Protein AF-0000000079809194 (afdb_homodimer)

pLDDT: mean 81.27, std 25.05,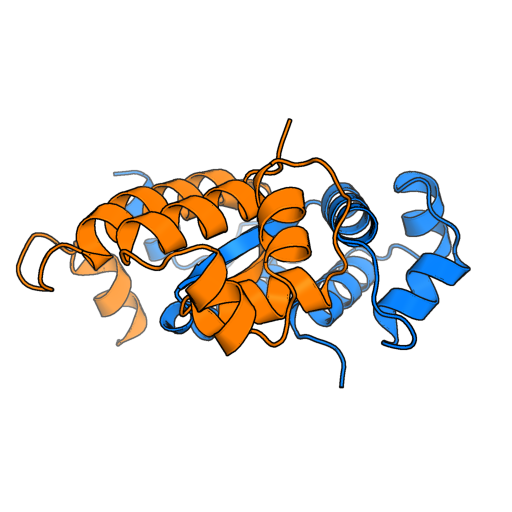 range [26.52, 98.81]

Radius of gyration: 17.49 Å; Cα contacts (8 Å, |Δi|>4): 214; chains: 2; bounding box: 42×41×32 Å

Sequence (200 aa):
MTHSLITTLAEVRKARRITQADLAAQAGLSRMAVQRTETGDVDPRFSTLAEMARVLGMELIAVPAELGPALQAFIQSGGKFLGQPSGADAPPSVVESLGRMTHSLITTLAEVRKARRITQADLAAQAGLSRMAVQRTETGDVDPRFSTLAEMARVLGMELIAVPAELGPALQAFIQSGGKFLGQPSGADAPPSVVESLGR

Solvent-accessible surface area (backbone atoms only — not comparable to full-atom values): 11263 Å² total; per-residue (Å²): 134,66,54,68,42,49,51,49,53,49,50,50,35,54,74,69,69,46,48,59,59,56,50,11,62,74,41,75,47,48,43,63,57,47,52,33,43,63,70,47,75,47,79,45,42,40,63,56,54,50,32,50,28,50,72,68,50,27,31,71,40,67,39,54,40,89,48,43,64,61,54,48,51,49,45,57,58,40,52,58,28,76,72,40,71,88,77,58,88,63,69,61,62,66,58,54,63,66,72,101,134,65,54,68,41,48,50,50,51,48,50,49,35,54,73,69,69,46,49,58,59,56,49,11,63,73,42,75,46,48,44,64,57,46,51,34,44,61,69,46,75,47,78,45,42,42,64,57,54,49,32,50,27,50,73,67,49,27,31,73,40,68,39,55,40,88,48,43,64,61,53,49,50,46,46,56,57,42,53,57,30,75,71,42,71,88,75,58,89,64,71,63,65,68,60,55,63,66,73,104

Organism: NCBI:txid164759

InterPro domains:
  IPR001387 Cro/C1-type, helix-turn-helix domain [PF01381] (9-60)
  IPR001387 Cro/C1-type, helix-turn-helix domain [PS50943] (9-63)
  IPR001387 Cro/C1-type, helix-turn-helix domain [SM00530] (8-63)
  IPR001387 Cro/C1-type, helix-turn-helix domain [cd00093] (9-60)
  IPR010982 Lambda repressor-like, DNA-binding domain superfamily [G3DSA:1.10.260.40] (2-61)
  IPR010982 Lambda repressor-like, DNA-binding domain superfamily [SSF47413] (5-61)

Nearest PDB structures (foldseek):
  8ezt-assembly1_D-2  TM=8.688E-01  e=3.732E-03  Legionella pneumophila
  6jq1-assembly1_A  TM=9.025E-01  e=7.564E-03  Deinococcus geothermalis DSM 11300
  4ia8-assembly1_B  TM=7.536E-01  e=1.375E-02  Enterobacter sp. RFL1396
  3f51-assembly1_A  TM=6.491E-01  e=8.903E-03  Corynebacterium glutamicum
  3g5g-assembly1_A  TM=7.840E-01  e=3.860E-02  Enterobacter sp. RFL1396

Foldseek 3Di:
DADPLLLLLVVLCVLVVHDLCRLQVQLVHDSVLNVCSSVVVDDDDPSSSQSSQVVSVHHDDDDPPVCVVVVSVLCVVCSVCVVVPPPDCPPCVVVVVVVD/DADPLLLLLVVLCVLVVHDLCRLQVQLVHDSVLNVCSSVVVDDDDPSSSQSSQVVSVHHDDDDPPVCVVVVSVCCVVCSVVVVVPPPDCPPCPVVVVVPD

Structure (mmCIF, N/CA/C/O backbone):
data_AF-0000000079809194-model_v1
#
loop_
_entity.id
_entity.type
_entity.pdbx_description
1 polymer 'Helix-turn-helix protein'
#
loop_
_atom_site.group_PDB
_atom_site.id
_atom_site.type_symbol
_atom_site.label_atom_id
_atom_site.label_alt_id
_atom_site.label_comp_id
_atom_site.label_asym_id
_atom_site.label_entity_id
_atom_site.label_seq_id
_atom_site.pdbx_PDB_ins_code
_atom_site.Cartn_x
_atom_site.Cartn_y
_atom_site.Cartn_z
_atom_site.occupancy
_atom_site.B_iso_or_equiv
_atom_site.auth_seq_id
_atom_site.auth_comp_id
_atom_site.auth_asym_id
_atom_site.auth_atom_id
_atom_site.pdbx_PDB_model_num
ATOM 1 N N . MET A 1 1 ? 10.148 -10.078 9.828 1 68.75 1 MET A N 1
ATOM 2 C CA . MET A 1 1 ? 8.711 -10.297 9.648 1 68.75 1 MET A CA 1
ATOM 3 C C . MET A 1 1 ? 8.164 -9.438 8.516 1 68.75 1 MET A C 1
ATOM 5 O O . MET A 1 1 ? 8.539 -8.266 8.383 1 68.75 1 MET A O 1
ATOM 9 N N . THR A 1 2 ? 7.5 -10.156 7.52 1 82.44 2 THR A N 1
ATOM 10 C CA . THR A 1 2 ? 6.992 -9.516 6.312 1 82.44 2 THR A CA 1
ATOM 11 C C . THR A 1 2 ? 5.734 -8.703 6.621 1 82.44 2 THR A C 1
ATOM 13 O O . THR A 1 2 ? 4.91 -9.117 7.438 1 82.44 2 THR A O 1
ATOM 16 N N . HIS A 1 3 ? 5.75 -7.602 6.129 1 91.19 3 HIS A N 1
ATOM 17 C CA . HIS A 1 3 ? 4.562 -6.77 6.277 1 91.19 3 HIS A CA 1
ATOM 18 C C . HIS A 1 3 ? 3.32 -7.48 5.746 1 91.19 3 HIS A C 1
ATOM 20 O O . HIS A 1 3 ? 3.391 -8.188 4.738 1 91.19 3 HIS A O 1
ATOM 26 N N . SER A 1 4 ? 2.229 -7.207 6.387 1 91.88 4 SER A N 1
ATOM 27 C CA . SER A 1 4 ? 0.979 -7.895 6.074 1 91.88 4 SER A CA 1
ATOM 28 C C . SER A 1 4 ? 0.569 -7.668 4.625 1 91.88 4 SER A C 1
ATOM 30 O O . SER A 1 4 ? -0.006 -8.555 3.99 1 91.88 4 SER A O 1
ATOM 32 N N . LEU A 1 5 ? 0.871 -6.543 4.094 1 95.75 5 LEU A N 1
ATOM 33 C CA . LEU A 1 5 ? 0.525 -6.23 2.709 1 95.75 5 LEU A CA 1
ATOM 34 C C . LEU A 1 5 ? 1.238 -7.176 1.746 1 95.75 5 LEU A C 1
ATOM 36 O O . LEU A 1 5 ? 0.627 -7.684 0.804 1 95.75 5 LEU A O 1
ATOM 40 N N . ILE A 1 6 ? 2.441 -7.395 1.978 1 97.12 6 ILE A N 1
ATOM 41 C CA . ILE A 1 6 ? 3.238 -8.258 1.112 1 97.12 6 ILE A CA 1
ATOM 42 C C . ILE A 1 6 ? 2.758 -9.695 1.237 1 97.12 6 ILE A C 1
ATOM 44 O O . ILE A 1 6 ? 2.648 -10.414 0.237 1 97.12 6 ILE A O 1
ATOM 48 N N . THR A 1 7 ? 2.463 -10.086 2.428 1 94.44 7 THR A N 1
ATOM 49 C CA . THR A 1 7 ? 1.928 -11.422 2.658 1 94.44 7 THR A CA 1
ATOM 50 C C . THR A 1 7 ? 0.607 -11.609 1.916 1 94.44 7 THR A C 1
ATOM 52 O O . THR A 1 7 ? 0.349 -12.68 1.359 1 94.44 7 THR A O 1
ATOM 55 N N . THR A 1 8 ? -0.196 -10.609 1.904 1 94.62 8 THR A N 1
ATOM 56 C CA . THR A 1 8 ? -1.47 -10.656 1.195 1 94.62 8 THR A CA 1
ATOM 57 C C . THR A 1 8 ? -1.249 -10.883 -0.298 1 94.62 8 THR A C 1
ATOM 59 O O . THR A 1 8 ? -1.936 -11.695 -0.918 1 94.62 8 THR A O 1
ATOM 62 N N . LEU A 1 9 ? -0.295 -10.188 -0.885 1 96.69 9 LEU A N 1
ATOM 63 C CA . LEU A 1 9 ? -0.024 -10.352 -2.309 1 96.69 9 LEU A CA 1
ATOM 64 C C . LEU A 1 9 ? 0.434 -11.766 -2.621 1 96.69 9 LEU A C 1
ATOM 66 O O . LEU A 1 9 ? -0.004 -12.367 -3.607 1 96.69 9 LEU A O 1
ATOM 70 N N . ALA A 1 10 ? 1.273 -12.266 -1.735 1 96.56 10 ALA A N 1
ATOM 71 C CA . ALA A 1 10 ? 1.746 -13.633 -1.923 1 96.56 10 ALA A CA 1
ATOM 72 C C . ALA A 1 10 ? 0.593 -14.633 -1.829 1 96.56 10 ALA A C 1
ATOM 74 O O . ALA A 1 10 ? 0.517 -15.578 -2.615 1 96.56 10 ALA A O 1
ATOM 75 N N . GLU A 1 11 ? -0.263 -14.43 -0.921 1 94.5 11 GLU A N 1
ATOM 76 C CA . GLU A 1 11 ? -1.406 -15.312 -0.73 1 94.5 11 GLU A CA 1
ATOM 77 C C . GLU A 1 11 ? -2.354 -15.258 -1.926 1 94.5 11 GLU A C 1
ATOM 79 O O . GLU A 1 11 ? -2.889 -16.281 -2.346 1 94.5 11 GLU A O 1
ATOM 84 N N . VAL A 1 12 ? -2.561 -14.133 -2.434 1 94.69 12 VAL A N 1
ATOM 85 C CA . VAL A 1 12 ? -3.426 -13.977 -3.6 1 94.69 12 VAL A CA 1
ATOM 86 C C . VAL A 1 12 ? -2.795 -14.672 -4.805 1 94.69 12 VAL A C 1
ATOM 88 O O . VAL A 1 12 ? -3.484 -15.344 -5.574 1 94.69 12 VAL A O 1
ATOM 91 N N . ARG A 1 13 ? -1.529 -14.445 -4.961 1 96.94 13 ARG A N 1
ATOM 92 C CA . ARG A 1 13 ? -0.849 -15.133 -6.055 1 96.94 13 ARG A CA 1
ATOM 93 C C . ARG A 1 13 ? -1.088 -16.641 -5.992 1 96.94 13 ARG A C 1
ATOM 95 O O . ARG A 1 13 ? -1.444 -17.25 -6.996 1 96.94 13 ARG A O 1
ATOM 102 N N . LYS A 1 14 ? -0.846 -17.188 -4.82 1 96.19 14 LYS A N 1
ATOM 103 C CA . LYS A 1 14 ? -1.012 -18.625 -4.617 1 96.19 14 LYS A CA 1
ATOM 104 C C . LYS A 1 14 ? -2.459 -19.047 -4.852 1 96.19 14 LYS A C 1
ATOM 106 O O . LYS A 1 14 ? -2.715 -20.078 -5.484 1 96.19 14 LYS A O 1
ATOM 111 N N . ALA A 1 15 ? -3.334 -18.266 -4.387 1 93.31 15 ALA A N 1
ATOM 112 C CA . ALA A 1 15 ? -4.758 -18.578 -4.531 1 93.31 15 ALA A CA 1
ATOM 113 C C . ALA A 1 15 ? -5.164 -18.594 -6 1 93.31 15 ALA A C 1
ATOM 115 O O . ALA A 1 15 ? -6.039 -19.375 -6.395 1 93.31 15 ALA A O 1
ATOM 116 N N . ARG A 1 16 ? -4.535 -17.812 -6.797 1 93.81 16 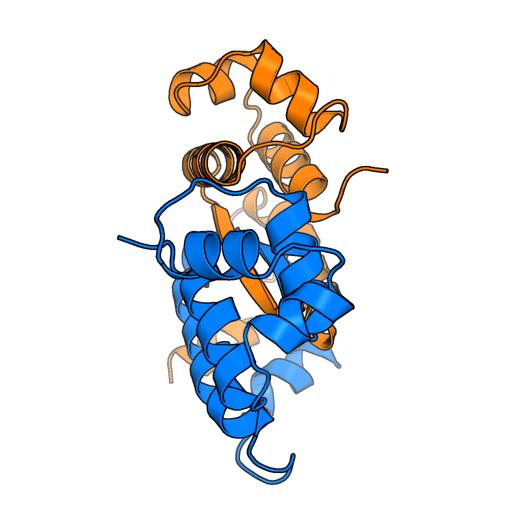ARG A N 1
ATOM 117 C CA . ARG A 1 16 ? -4.836 -17.719 -8.219 1 93.81 16 ARG A CA 1
ATOM 118 C C . ARG A 1 16 ? -4.035 -18.75 -9.016 1 93.81 16 ARG A C 1
ATOM 120 O O . ARG A 1 16 ? -4.102 -18.781 -10.242 1 93.81 16 ARG A O 1
ATOM 127 N N . ARG A 1 17 ? -3.178 -19.438 -8.328 1 96.19 17 ARG A N 1
ATOM 128 C CA . ARG A 1 17 ? -2.352 -20.484 -8.922 1 96.19 17 ARG A CA 1
ATOM 129 C C . ARG A 1 17 ? -1.362 -19.906 -9.922 1 96.19 17 ARG A C 1
ATOM 131 O O . ARG A 1 17 ? -1.113 -20.5 -10.977 1 96.19 17 ARG A O 1
ATOM 138 N N . ILE A 1 18 ? -0.934 -18.797 -9.648 1 96.31 18 ILE A N 1
ATOM 139 C CA . ILE A 1 18 ? 0.118 -18.125 -10.398 1 96.31 18 ILE A CA 1
ATOM 140 C C . ILE A 1 18 ? 1.475 -18.406 -9.758 1 96.31 18 ILE A C 1
ATOM 142 O O . ILE A 1 18 ? 1.623 -18.297 -8.539 1 96.31 18 ILE A O 1
ATOM 146 N N . THR A 1 19 ? 2.406 -18.828 -10.602 1 98.38 19 THR A N 1
ATOM 147 C CA . THR A 1 19 ? 3.748 -19.031 -10.062 1 98.38 19 THR A CA 1
ATOM 148 C C . THR A 1 19 ? 4.477 -17.703 -9.898 1 98.38 19 THR A C 1
ATOM 150 O O . THR A 1 19 ? 4.039 -16.688 -10.422 1 98.38 19 THR A O 1
ATOM 153 N N . GLN A 1 20 ? 5.523 -17.75 -9.164 1 98.62 20 GLN A N 1
ATOM 154 C CA . GLN A 1 20 ? 6.359 -16.562 -9.039 1 98.62 20 GLN A CA 1
ATOM 155 C C . GLN A 1 20 ? 6.914 -16.141 -10.391 1 98.62 20 GLN A C 1
ATOM 157 O O . GLN A 1 20 ? 7.031 -14.953 -10.68 1 98.62 20 GLN A O 1
ATOM 162 N N . ALA A 1 21 ? 7.285 -17.141 -11.227 1 98.69 21 ALA A N 1
ATOM 163 C CA . ALA A 1 21 ? 7.801 -16.875 -12.57 1 98.69 21 ALA A CA 1
ATOM 164 C C . ALA A 1 21 ? 6.742 -16.219 -13.445 1 98.69 21 ALA A C 1
ATOM 166 O O . ALA A 1 21 ? 7.043 -15.266 -14.18 1 98.69 21 ALA A O 1
ATOM 167 N N . ASP A 1 22 ? 5.566 -16.703 -13.344 1 98.56 22 ASP A N 1
ATOM 168 C CA . ASP A 1 22 ? 4.465 -16.125 -14.102 1 98.56 22 ASP A CA 1
ATOM 169 C C . ASP A 1 22 ? 4.195 -14.68 -13.664 1 98.56 22 ASP A C 1
ATOM 171 O O . ASP A 1 22 ? 4.016 -13.797 -14.5 1 98.56 22 ASP A O 1
ATOM 175 N N . LEU A 1 23 ? 4.113 -14.477 -12.422 1 98.75 23 LEU A N 1
ATOM 176 C CA . LEU A 1 23 ? 3.906 -13.133 -11.891 1 98.75 23 LEU A CA 1
ATOM 177 C C . LEU A 1 23 ? 5.012 -12.188 -12.344 1 98.75 23 LEU A C 1
ATOM 179 O O . LEU A 1 23 ? 4.738 -11.062 -12.758 1 98.75 23 LEU A O 1
ATOM 183 N N . ALA A 1 24 ? 6.211 -12.633 -12.234 1 98.81 24 ALA A N 1
ATOM 184 C CA . ALA A 1 24 ? 7.371 -11.836 -12.625 1 98.81 24 ALA A CA 1
ATOM 185 C C . ALA A 1 24 ? 7.285 -11.414 -14.086 1 98.81 24 ALA A C 1
ATOM 187 O O . ALA A 1 24 ? 7.473 -10.242 -14.414 1 98.81 24 ALA A O 1
ATOM 188 N N . ALA A 1 25 ? 6.973 -12.312 -14.93 1 98.75 25 ALA A N 1
ATOM 189 C CA . ALA A 1 25 ? 6.883 -12.055 -16.359 1 98.75 25 ALA A CA 1
ATOM 190 C C . ALA A 1 25 ? 5.801 -11.023 -16.672 1 98.75 25 ALA A C 1
ATOM 192 O O . ALA A 1 25 ? 6.031 -10.078 -17.422 1 98.75 25 ALA A O 1
ATOM 193 N N . GLN A 1 26 ? 4.652 -11.148 -16.047 1 98.62 26 GLN A N 1
ATOM 194 C CA . GLN A 1 26 ? 3.518 -10.266 -16.297 1 98.62 26 GLN A CA 1
ATOM 195 C C . GLN A 1 26 ? 3.748 -8.883 -15.688 1 98.62 26 GLN A C 1
ATOM 197 O O . GLN A 1 26 ? 3.207 -7.891 -16.172 1 98.62 26 GLN A O 1
ATOM 202 N N . ALA A 1 27 ? 4.562 -8.852 -14.656 1 98.56 27 ALA A N 1
ATOM 203 C CA . ALA A 1 27 ? 4.789 -7.609 -13.922 1 98.56 27 ALA A CA 1
ATOM 204 C C . ALA A 1 27 ? 6.027 -6.883 -14.445 1 98.56 27 ALA A C 1
ATOM 206 O O . ALA A 1 27 ? 6.336 -5.773 -14.008 1 98.56 27 ALA A O 1
ATOM 207 N N . GLY A 1 28 ? 6.762 -7.488 -15.305 1 98.62 28 GLY A N 1
ATOM 208 C CA . GLY A 1 28 ? 8.008 -6.902 -15.773 1 98.62 28 GLY A CA 1
ATOM 209 C C . GLY A 1 28 ? 9.109 -6.926 -14.727 1 98.62 28 GLY A C 1
ATOM 210 O O . GLY A 1 28 ? 9.891 -5.98 -14.625 1 98.62 28 GLY A O 1
ATOM 211 N N . LEU A 1 29 ? 9.109 -7.914 -13.953 1 98.62 29 LEU A N 1
ATOM 212 C CA . LEU A 1 29 ? 10.086 -8.102 -12.891 1 98.62 29 LEU A CA 1
ATOM 213 C C . LEU A 1 29 ? 10.875 -9.391 -13.102 1 98.62 29 LEU A C 1
ATOM 215 O O . LEU A 1 29 ? 10.492 -10.234 -13.922 1 98.62 29 LEU A O 1
ATOM 219 N N . SER A 1 30 ? 11.922 -9.492 -12.344 1 98.62 30 SER A N 1
ATOM 220 C CA . SER A 1 30 ? 12.609 -10.773 -12.297 1 98.62 30 SER A CA 1
ATOM 221 C C . SER A 1 30 ? 11.969 -11.711 -11.273 1 98.62 30 SER A C 1
ATOM 223 O O . SER A 1 30 ? 11.422 -11.25 -10.266 1 98.62 30 SER A O 1
ATOM 225 N N . ARG A 1 31 ? 12.078 -12.992 -11.578 1 98.44 31 ARG A N 1
ATOM 226 C CA . ARG A 1 31 ? 11.602 -13.969 -10.609 1 98.44 31 ARG A CA 1
ATOM 227 C C . ARG A 1 31 ? 12.281 -13.781 -9.258 1 98.44 31 ARG A C 1
ATOM 229 O O . ARG A 1 31 ? 11.648 -13.922 -8.219 1 98.44 31 ARG A O 1
ATOM 236 N N . MET A 1 32 ? 13.523 -13.469 -9.297 1 98.5 32 MET A N 1
ATOM 237 C CA . MET A 1 32 ? 14.266 -13.234 -8.062 1 98.5 32 MET A CA 1
ATOM 238 C C . MET A 1 32 ? 13.68 -12.055 -7.293 1 98.5 32 MET A C 1
ATOM 240 O O . MET A 1 32 ? 13.578 -12.094 -6.066 1 98.5 32 MET A O 1
ATOM 244 N N . ALA A 1 33 ? 13.352 -11.008 -7.957 1 98.31 33 ALA A N 1
ATOM 245 C CA . ALA A 1 33 ? 12.75 -9.836 -7.32 1 98.31 33 ALA A CA 1
ATOM 246 C C . ALA A 1 33 ? 11.438 -10.211 -6.621 1 98.31 33 ALA A C 1
ATOM 248 O O . ALA A 1 33 ? 11.195 -9.789 -5.488 1 98.31 33 ALA A O 1
ATOM 249 N N . VAL A 1 34 ? 10.633 -10.977 -7.293 1 98.62 34 VAL A N 1
ATOM 250 C CA . VAL A 1 34 ? 9.367 -11.414 -6.723 1 98.62 34 VAL A CA 1
ATOM 251 C C . VAL A 1 34 ? 9.625 -12.289 -5.496 1 98.62 34 VAL A C 1
ATOM 253 O O . VAL A 1 34 ? 9.039 -12.07 -4.438 1 98.62 34 VAL A O 1
ATOM 256 N N . GLN A 1 35 ? 10.5 -13.219 -5.629 1 98.25 35 GLN A N 1
ATOM 257 C CA . GLN A 1 35 ? 10.812 -14.141 -4.547 1 98.25 35 GLN A CA 1
ATOM 258 C C . GLN A 1 35 ? 11.336 -13.398 -3.322 1 98.25 35 GLN A C 1
ATOM 260 O O . GLN A 1 35 ? 10.852 -13.609 -2.207 1 98.25 35 GLN A O 1
ATOM 265 N N . ARG A 1 36 ? 12.281 -12.547 -3.57 1 97.88 36 ARG A N 1
ATOM 266 C CA . ARG A 1 36 ? 12.898 -11.82 -2.461 1 97.88 36 ARG A CA 1
ATOM 267 C C . ARG A 1 36 ? 11.898 -10.875 -1.803 1 97.88 36 ARG A C 1
ATOM 269 O O . ARG A 1 36 ? 11.961 -10.648 -0.593 1 97.88 36 ARG A O 1
ATOM 276 N N . THR A 1 37 ? 11 -10.359 -2.592 1 98.25 37 THR A N 1
ATOM 277 C CA . THR A 1 37 ? 9.938 -9.516 -2.062 1 98.25 37 THR A CA 1
ATOM 278 C C . THR A 1 37 ? 9.008 -10.312 -1.16 1 98.25 37 THR A C 1
ATOM 280 O O . THR A 1 37 ? 8.75 -9.93 -0.018 1 98.25 37 THR A O 1
ATOM 283 N N . GLU A 1 38 ? 8.586 -11.438 -1.633 1 97.56 38 GLU A N 1
ATOM 284 C CA . GLU A 1 38 ? 7.594 -12.234 -0.923 1 97.56 38 GLU A CA 1
ATOM 285 C C . GLU A 1 38 ? 8.18 -12.844 0.348 1 97.56 38 GLU A C 1
ATOM 287 O O . GLU A 1 38 ? 7.449 -13.117 1.307 1 97.56 38 GLU A O 1
ATOM 292 N N . THR A 1 39 ? 9.5 -13.016 0.374 1 95.81 39 THR A N 1
ATOM 293 C CA . THR A 1 39 ? 10.133 -13.648 1.53 1 95.81 39 THR A CA 1
ATOM 294 C C . THR A 1 39 ? 10.594 -12.594 2.533 1 95.81 39 THR A C 1
ATOM 296 O O . THR A 1 39 ? 11.008 -12.93 3.646 1 95.81 39 THR A O 1
ATOM 299 N N . GLY A 1 40 ? 10.578 -11.43 2.17 1 95.69 40 GLY A N 1
ATOM 300 C CA . GLY A 1 40 ? 11 -10.367 3.072 1 95.69 40 GLY A CA 1
ATOM 301 C C . GLY A 1 40 ? 12.5 -10.148 3.076 1 95.69 40 GLY A C 1
ATOM 302 O O . GLY A 1 40 ? 13.031 -9.477 3.963 1 95.69 40 GLY A O 1
ATOM 303 N N . ASP A 1 41 ? 13.164 -10.586 2.086 1 94.88 41 ASP A N 1
ATOM 304 C CA . ASP A 1 41 ? 14.617 -10.477 2.01 1 94.88 41 ASP A CA 1
ATOM 305 C C . ASP A 1 41 ? 15.039 -9.094 1.528 1 94.88 41 ASP A C 1
ATOM 307 O O . ASP A 1 41 ? 16.203 -8.711 1.675 1 94.88 41 ASP A O 1
ATOM 311 N N . VAL A 1 42 ? 14.141 -8.398 0.958 1 96.44 42 VAL A N 1
ATOM 312 C CA . VAL A 1 42 ? 14.453 -7.059 0.462 1 96.44 42 VAL A CA 1
ATOM 313 C C . VAL A 1 42 ? 13.336 -6.09 0.848 1 96.44 42 VAL A C 1
ATOM 315 O O . VAL A 1 42 ? 12.211 -6.508 1.121 1 96.44 42 VAL A O 1
ATOM 318 N N . ASP A 1 43 ? 13.75 -4.832 0.948 1 97.62 43 ASP A N 1
ATOM 319 C CA . ASP A 1 43 ? 12.789 -3.734 0.976 1 97.62 43 ASP A CA 1
ATOM 320 C C . ASP A 1 43 ? 12.453 -3.264 -0.437 1 97.62 43 ASP A C 1
ATOM 322 O O . ASP A 1 43 ? 13.195 -2.477 -1.029 1 97.62 43 ASP A O 1
ATOM 326 N N . PRO A 1 44 ? 11.344 -3.715 -0.914 1 98.06 44 PRO A N 1
ATOM 327 C CA . PRO A 1 44 ? 11.055 -3.434 -2.322 1 98.06 44 PRO A CA 1
ATOM 328 C C . PRO A 1 44 ? 10.711 -1.969 -2.572 1 98.06 44 PRO A C 1
ATOM 330 O O . PRO A 1 44 ? 10.352 -1.247 -1.639 1 98.06 44 PRO A O 1
ATOM 333 N N . ARG A 1 45 ? 10.875 -1.603 -3.852 1 98.06 45 ARG A N 1
ATOM 334 C CA . ARG A 1 45 ? 10.336 -0.327 -4.305 1 98.06 45 ARG A CA 1
ATOM 335 C C . ARG A 1 45 ? 8.812 -0.365 -4.352 1 98.06 45 ARG A C 1
ATOM 337 O O . ARG A 1 45 ? 8.219 -1.433 -4.52 1 98.06 45 ARG A O 1
ATOM 344 N N . PHE A 1 46 ? 8.305 0.781 -4.195 1 98.19 46 PHE A N 1
ATOM 345 C CA . PHE A 1 46 ? 6.859 0.896 -4.293 1 98.19 46 PHE A CA 1
ATOM 346 C C . PHE A 1 46 ? 6.363 0.399 -5.648 1 98.19 46 PHE A C 1
ATOM 348 O O . PHE A 1 46 ? 5.359 -0.312 -5.727 1 98.19 46 PHE A O 1
ATOM 355 N N . SER A 1 47 ? 7.051 0.724 -6.719 1 97.94 47 SER A N 1
ATOM 356 C CA . SER A 1 47 ? 6.637 0.34 -8.062 1 97.94 47 SER A CA 1
ATOM 357 C C . SER A 1 47 ? 6.594 -1.177 -8.219 1 97.94 47 SER A C 1
ATOM 359 O O . SER A 1 47 ? 5.75 -1.71 -8.938 1 97.94 47 SER A O 1
ATOM 361 N N . THR A 1 48 ? 7.5 -1.839 -7.539 1 98.44 48 THR A N 1
ATOM 362 C CA . THR A 1 48 ? 7.523 -3.297 -7.578 1 98.44 48 THR A CA 1
ATOM 363 C C . THR A 1 48 ? 6.234 -3.875 -7.004 1 98.44 48 THR A C 1
ATOM 365 O O . THR A 1 48 ? 5.578 -4.695 -7.645 1 98.44 48 THR A O 1
ATOM 368 N N . LEU A 1 49 ? 5.887 -3.355 -5.875 1 98.5 49 LEU A N 1
ATOM 369 C CA . LEU A 1 49 ? 4.676 -3.842 -5.219 1 98.5 49 LEU A CA 1
ATOM 370 C C . LEU A 1 49 ? 3.434 -3.453 -6.016 1 98.5 49 LEU A C 1
ATOM 372 O O . LEU A 1 49 ? 2.484 -4.23 -6.109 1 98.5 49 LEU A O 1
ATOM 376 N N . ALA A 1 50 ? 3.486 -2.297 -6.566 1 98.44 50 ALA A N 1
ATOM 377 C CA . ALA A 1 50 ? 2.352 -1.823 -7.355 1 98.44 50 ALA A CA 1
ATOM 378 C C . ALA A 1 50 ? 2.15 -2.686 -8.602 1 98.44 50 ALA A C 1
ATOM 380 O O . ALA A 1 50 ? 1.017 -3.01 -8.961 1 98.44 50 ALA A O 1
ATOM 381 N N . GLU A 1 51 ? 3.203 -3.043 -9.219 1 98.5 51 GLU A N 1
ATOM 382 C CA . GLU A 1 51 ? 3.107 -3.883 -10.406 1 98.5 51 GLU A CA 1
ATOM 383 C C . GLU A 1 51 ? 2.645 -5.293 -10.055 1 98.5 51 GLU A C 1
ATOM 385 O O . GLU A 1 51 ? 1.843 -5.891 -10.773 1 98.5 51 GLU A O 1
ATOM 390 N N . MET A 1 52 ? 3.188 -5.824 -8.945 1 98.69 52 MET A N 1
ATOM 391 C CA . MET A 1 52 ? 2.705 -7.121 -8.477 1 98.69 52 MET A CA 1
ATOM 392 C C . MET A 1 52 ? 1.207 -7.078 -8.203 1 98.69 52 MET A C 1
ATOM 394 O O . MET A 1 52 ? 0.466 -7.965 -8.625 1 98.69 52 MET A O 1
ATOM 398 N N . ALA A 1 53 ? 0.787 -6.059 -7.527 1 98.31 53 ALA A N 1
ATOM 399 C CA . ALA A 1 53 ? -0.627 -5.902 -7.199 1 98.31 53 ALA A CA 1
ATOM 400 C C . ALA A 1 53 ? -1.479 -5.812 -8.461 1 98.31 53 ALA A C 1
ATOM 402 O O . ALA A 1 53 ? -2.535 -6.441 -8.555 1 98.31 53 ALA A O 1
ATOM 403 N N . ARG A 1 54 ? -0.993 -5.07 -9.398 1 98.12 54 ARG A N 1
ATOM 404 C CA . ARG A 1 54 ? -1.72 -4.902 -10.656 1 98.12 54 ARG A CA 1
ATOM 405 C C . ARG A 1 54 ? -1.969 -6.246 -11.328 1 98.12 54 ARG A C 1
ATOM 407 O O . ARG A 1 54 ? -3.1 -6.555 -11.711 1 98.12 54 ARG A O 1
ATOM 414 N N . VAL A 1 55 ? -0.954 -7.051 -11.469 1 98.44 55 VAL A N 1
ATOM 415 C CA . VAL A 1 55 ? -1.056 -8.344 -12.133 1 98.44 55 VAL A CA 1
ATOM 416 C C . VAL A 1 55 ? -2.016 -9.25 -11.367 1 98.44 55 VAL A C 1
ATOM 418 O O . VAL A 1 55 ? -2.748 -10.039 -11.969 1 98.44 55 VAL A O 1
ATOM 421 N N . LEU A 1 56 ? -2.115 -9.062 -10.062 1 97.75 56 LEU A N 1
ATOM 422 C CA . LEU A 1 56 ? -2.914 -9.922 -9.195 1 97.75 56 LEU A CA 1
ATOM 423 C C . LEU A 1 56 ? -4.328 -9.367 -9.031 1 97.75 56 LEU A C 1
ATOM 425 O O . LEU A 1 56 ? -5.109 -9.875 -8.227 1 97.75 56 LEU A O 1
ATOM 429 N N . GLY A 1 57 ? -4.645 -8.305 -9.711 1 97 57 GLY A N 1
ATOM 430 C CA . GLY A 1 57 ? -5.977 -7.727 -9.609 1 97 57 GLY A CA 1
ATOM 431 C C . GLY A 1 57 ? -6.219 -7 -8.305 1 97 57 GLY A C 1
ATOM 432 O O . GLY A 1 57 ? -7.352 -6.938 -7.82 1 97 57 GLY A O 1
ATOM 433 N N . MET A 1 58 ? -5.168 -6.52 -7.77 1 97.06 58 MET A N 1
ATOM 434 C CA . MET A 1 58 ? -5.234 -5.797 -6.5 1 97.06 58 MET A CA 1
ATOM 435 C C . MET A 1 58 ? -4.82 -4.34 -6.684 1 97.06 58 MET A C 1
ATOM 437 O O . MET A 1 58 ? -4.258 -3.977 -7.719 1 97.06 58 MET A O 1
ATOM 441 N N . GLU A 1 59 ? -5.137 -3.566 -5.637 1 96.94 59 GLU A N 1
ATOM 442 C CA . GLU A 1 59 ? -4.727 -2.168 -5.566 1 96.94 59 GLU A CA 1
ATOM 443 C C . GLU A 1 59 ? -4.184 -1.82 -4.184 1 96.94 59 GLU A C 1
ATOM 445 O O . GLU A 1 59 ? -4.738 -2.246 -3.168 1 96.94 59 GLU A O 1
ATOM 450 N N . LEU A 1 60 ? -3.062 -1.107 -4.211 1 97.38 60 LEU A N 1
ATOM 451 C CA . LEU A 1 60 ? -2.488 -0.639 -2.953 1 97.38 60 LEU A CA 1
ATOM 452 C C . LEU A 1 60 ? -3.152 0.659 -2.504 1 97.38 60 LEU A C 1
ATOM 454 O O . LEU A 1 60 ? -3.256 1.61 -3.281 1 97.38 60 LEU A O 1
ATOM 458 N N . ILE A 1 61 ? -3.576 0.722 -1.238 1 96.25 61 ILE A N 1
ATOM 459 C CA . ILE A 1 61 ? -4.215 1.925 -0.715 1 96.25 61 ILE A CA 1
ATOM 460 C C . ILE A 1 61 ? -3.768 2.158 0.727 1 96.25 61 ILE A C 1
ATOM 462 O O . ILE A 1 61 ? -3.219 1.259 1.367 1 96.25 61 ILE A O 1
ATOM 466 N N . ALA A 1 62 ? -3.906 3.354 1.139 1 96.31 62 ALA A N 1
ATOM 467 C CA . ALA A 1 62 ? -3.707 3.719 2.539 1 96.31 62 ALA A CA 1
ATOM 468 C C . ALA A 1 62 ? -5.039 3.965 3.236 1 96.31 62 ALA A C 1
ATOM 470 O O . ALA A 1 62 ? -5.879 4.715 2.736 1 96.31 62 ALA A O 1
ATOM 471 N N . VAL A 1 63 ? -5.207 3.289 4.395 1 93.69 63 VAL A N 1
ATOM 472 C CA . VAL A 1 63 ? -6.449 3.432 5.145 1 93.69 63 VAL A CA 1
ATOM 473 C C . VAL A 1 63 ? -6.141 3.824 6.586 1 93.69 63 VAL A C 1
ATOM 475 O O . VAL A 1 63 ? -5.031 3.596 7.074 1 93.69 63 VAL A O 1
ATOM 478 N N . PRO A 1 64 ? -7.148 4.5 7.203 1 93.56 64 PRO A N 1
ATOM 479 C CA . PRO A 1 64 ? -6.918 4.688 8.641 1 93.56 64 PRO A CA 1
ATOM 480 C C . PRO A 1 64 ? -6.555 3.387 9.352 1 93.56 64 PRO A C 1
ATOM 482 O O . PRO A 1 64 ? -7.18 2.35 9.109 1 93.56 64 PRO A O 1
ATOM 485 N N . ALA A 1 65 ? -5.59 3.523 10.219 1 95.81 65 ALA A N 1
ATOM 486 C CA . ALA A 1 65 ? -5.023 2.326 10.828 1 95.81 65 ALA A CA 1
ATOM 487 C C . ALA A 1 65 ? -6.094 1.528 11.57 1 95.81 65 ALA A C 1
ATOM 489 O O . ALA A 1 65 ? -6.043 0.297 11.609 1 95.81 65 ALA A O 1
ATOM 490 N N . GLU A 1 66 ? -7.023 2.197 12.078 1 92 66 GLU A N 1
ATOM 491 C CA . GLU A 1 66 ? -8.07 1.558 12.867 1 92 66 GLU A CA 1
ATOM 492 C C . GLU A 1 66 ? -8.938 0.646 12 1 92 66 GLU A C 1
ATOM 494 O O . GLU A 1 66 ? -9.547 -0.298 12.508 1 92 66 GLU 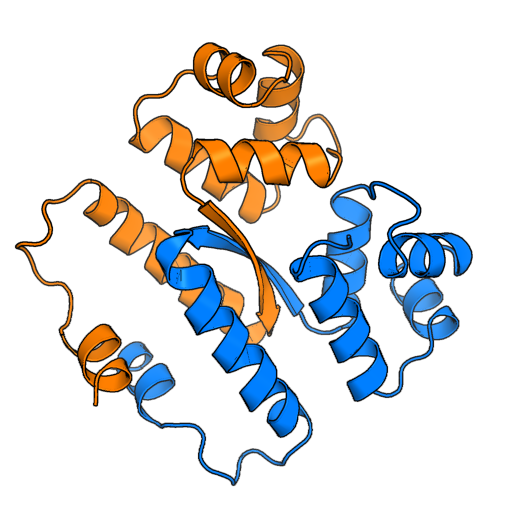A O 1
ATOM 499 N N . LEU A 1 67 ? -8.906 0.849 10.75 1 88.56 67 LEU A N 1
ATOM 500 C CA . LEU A 1 67 ? -9.727 0.064 9.836 1 88.56 67 LEU A CA 1
ATOM 501 C C . LEU A 1 67 ? -8.93 -1.1 9.25 1 88.56 67 LEU A C 1
ATOM 503 O O . LEU A 1 67 ? -9.508 -2.004 8.641 1 88.56 67 LEU A O 1
ATOM 507 N N . GLY A 1 68 ? -7.664 -1.076 9.43 1 90.06 68 GLY A N 1
ATOM 508 C CA . GLY A 1 68 ? -6.766 -2.047 8.828 1 90.06 68 GLY A CA 1
ATOM 509 C C . GLY A 1 68 ? -7.172 -3.484 9.102 1 90.06 68 GLY A C 1
ATOM 510 O O . GLY A 1 68 ? -7.402 -4.254 8.164 1 90.06 68 GLY A O 1
ATOM 511 N N . PRO A 1 69 ? -7.352 -3.756 10.312 1 88.38 69 PRO A N 1
ATOM 512 C CA . PRO A 1 69 ? -7.66 -5.148 10.648 1 88.38 69 PRO A CA 1
ATOM 513 C C . PRO A 1 69 ? -8.992 -5.617 10.07 1 88.38 69 PRO A C 1
ATOM 515 O O . PRO A 1 69 ? -9.086 -6.742 9.57 1 88.38 69 PRO A O 1
ATOM 518 N N . ALA A 1 70 ? -9.945 -4.828 10.055 1 83.31 70 ALA A N 1
ATOM 519 C CA . ALA A 1 70 ? -11.25 -5.203 9.523 1 83.31 70 ALA A CA 1
ATOM 520 C C . ALA A 1 70 ? -11.195 -5.41 8.008 1 83.31 70 ALA A C 1
ATOM 522 O O . ALA A 1 70 ? -11.797 -6.348 7.48 1 83.31 70 ALA A O 1
ATOM 523 N N . LEU A 1 71 ? -10.516 -4.551 7.375 1 86.75 71 LEU A N 1
ATOM 524 C CA . LEU A 1 71 ? -10.398 -4.66 5.926 1 86.75 71 LEU A CA 1
ATOM 525 C C . LEU A 1 71 ? -9.578 -5.891 5.539 1 86.75 71 LEU A C 1
ATOM 527 O O . LEU A 1 71 ? -9.906 -6.582 4.574 1 86.75 71 LEU A O 1
ATOM 531 N N . GLN A 1 72 ? -8.648 -6.109 6.289 1 87.81 72 GLN A N 1
ATOM 532 C CA . GLN A 1 72 ? -7.82 -7.285 6.043 1 87.81 72 GLN A CA 1
ATOM 533 C C . GLN A 1 72 ? -8.617 -8.57 6.242 1 87.81 72 GLN A C 1
ATOM 535 O O . GLN A 1 72 ? -8.469 -9.523 5.477 1 87.81 72 GLN A O 1
ATOM 540 N N . ALA A 1 73 ? -9.383 -8.633 7.238 1 82.69 73 ALA A N 1
ATOM 541 C CA . ALA A 1 73 ? -10.227 -9.789 7.5 1 82.69 73 ALA A CA 1
ATOM 542 C C . ALA A 1 73 ? -11.211 -10.023 6.359 1 82.69 73 ALA A C 1
ATOM 544 O O . ALA A 1 73 ? -11.445 -11.164 5.957 1 82.69 73 ALA A O 1
ATOM 545 N N . PHE A 1 74 ? -11.703 -9.023 5.879 1 78.81 74 PHE A N 1
ATOM 546 C CA . PHE A 1 74 ? -12.641 -9.102 4.766 1 78.81 74 PHE A CA 1
ATOM 547 C C . PHE A 1 74 ? -11.969 -9.672 3.525 1 78.81 74 PHE A C 1
ATOM 549 O O . PHE A 1 74 ? -12.539 -10.531 2.842 1 78.81 74 PHE A O 1
ATOM 556 N N . ILE A 1 75 ? -10.828 -9.211 3.242 1 79.75 75 ILE A N 1
ATOM 557 C CA . ILE A 1 75 ? -10.07 -9.633 2.072 1 79.75 75 ILE A CA 1
ATOM 558 C C . ILE A 1 75 ? -9.695 -11.109 2.201 1 79.75 75 IL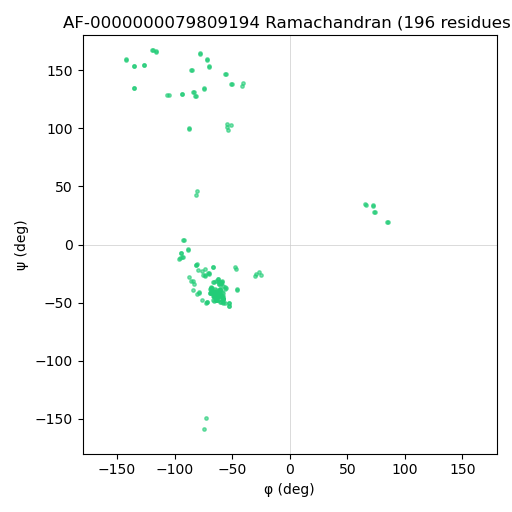E A C 1
ATOM 560 O O . ILE A 1 75 ? -9.852 -11.883 1.25 1 79.75 75 ILE A O 1
ATOM 564 N N . GLN A 1 76 ? -9.297 -11.406 3.365 1 76.69 76 GLN A N 1
ATOM 565 C CA . GLN A 1 76 ? -8.875 -12.789 3.59 1 76.69 76 GLN A CA 1
ATOM 566 C C . GLN A 1 76 ? -10.07 -13.734 3.545 1 76.69 76 GLN A C 1
ATOM 568 O O . GLN A 1 76 ? -9.961 -14.859 3.053 1 76.69 76 GLN A O 1
ATOM 573 N N . SER A 1 77 ? -11.18 -13.312 4.082 1 74.31 77 SER A N 1
ATOM 574 C CA . SER A 1 77 ? -12.375 -14.141 4.051 1 74.31 77 SER A CA 1
ATOM 575 C C . SER A 1 77 ? -12.961 -14.211 2.646 1 74.31 77 SER A C 1
ATOM 577 O O . SER A 1 77 ? -13.508 -15.242 2.248 1 74.31 77 SER A O 1
ATOM 579 N N . GLY A 1 78 ? -13.117 -13.016 2.041 1 60.47 78 GLY A N 1
ATOM 580 C CA . GLY A 1 78 ? -13.547 -12.977 0.654 1 60.47 78 GLY A CA 1
ATOM 581 C C . GLY A 1 78 ? -12.531 -13.547 -0.309 1 60.47 78 GLY A C 1
ATOM 582 O O . GLY A 1 78 ? -12.875 -13.93 -1.431 1 60.47 78 GLY A O 1
ATOM 583 N N . GLY A 1 79 ? -11.344 -13.133 -0.044 1 54.66 79 GLY A N 1
ATOM 584 C CA . GLY A 1 79 ? -10.258 -13.758 -0.786 1 54.66 79 GLY A CA 1
ATOM 585 C C . GLY A 1 79 ? -10.375 -15.266 -0.851 1 54.66 79 GLY A C 1
ATOM 586 O O . GLY A 1 79 ? -9.984 -15.883 -1.848 1 54.66 79 GLY A O 1
ATOM 587 N N . LYS A 1 80 ? -10.836 -15.938 0.351 1 51.19 80 LYS A N 1
ATOM 588 C CA . LYS A 1 80 ? -11.289 -17.312 0.199 1 51.19 80 LYS A CA 1
ATOM 589 C C . LYS A 1 80 ? -12.406 -17.422 -0.834 1 51.19 80 LYS A C 1
ATOM 591 O O . LYS A 1 80 ? -12.508 -18.406 -1.552 1 51.19 80 LYS A O 1
ATOM 596 N N . PHE A 1 81 ? -13.281 -16.438 -0.899 1 43.75 81 PHE A N 1
ATOM 597 C CA . PHE A 1 81 ? -14.367 -16.406 -1.869 1 43.75 81 PHE A CA 1
ATOM 598 C C . PHE A 1 81 ? -13.867 -15.953 -3.234 1 43.75 81 PHE A C 1
ATOM 600 O O . PHE A 1 81 ? -14.422 -16.344 -4.266 1 43.75 81 PHE A O 1
ATOM 607 N N . LEU A 1 82 ? -13.031 -14.992 -3.219 1 45.62 82 LEU A N 1
ATOM 608 C CA . LEU A 1 82 ? -12.609 -14.664 -4.574 1 45.62 82 LEU A CA 1
ATOM 609 C C . LEU A 1 82 ? -12.25 -15.922 -5.355 1 45.62 82 LEU A C 1
ATOM 611 O O . LEU A 1 82 ? -12.328 -15.938 -6.586 1 45.62 82 LEU A O 1
ATOM 615 N N . GLY A 1 83 ? -11.961 -16.953 -4.707 1 40.97 83 GLY A N 1
ATOM 616 C CA . GLY A 1 83 ? -12.047 -18.266 -5.316 1 40.97 83 GLY A CA 1
ATOM 617 C C . GLY A 1 83 ? -13.43 -18.875 -5.238 1 40.97 83 GLY A C 1
ATOM 618 O O . GLY A 1 83 ? -13.648 -20 -5.715 1 40.97 83 GLY A O 1
ATOM 619 N N . GLN A 1 84 ? -14.297 -18.656 -4.246 1 40 84 GLN A N 1
ATOM 620 C CA . GLN A 1 84 ? -15.648 -19.203 -4.277 1 40 84 GLN A CA 1
ATOM 621 C C . GLN A 1 84 ? -16.578 -18.344 -5.133 1 40 84 GLN A C 1
ATOM 623 O O . GLN A 1 84 ? -16.516 -17.109 -5.082 1 40 84 GLN A O 1
ATOM 628 N N . PRO A 1 85 ? -17.359 -18.953 -6.168 1 35.34 85 PRO A N 1
ATOM 629 C CA . PRO A 1 85 ? -18.375 -18.25 -6.941 1 35.34 85 PRO A CA 1
ATOM 630 C C . PRO A 1 85 ? -19.219 -17.297 -6.082 1 35.34 85 PRO A C 1
ATOM 632 O O . PRO A 1 85 ? -19.328 -17.5 -4.867 1 35.34 85 PRO A O 1
ATOM 635 N N . SER A 1 86 ? -19.516 -16.047 -6.688 1 39.28 86 SER A N 1
ATOM 636 C CA . SER A 1 86 ? -20.391 -14.992 -6.184 1 39.28 86 SER A CA 1
ATOM 637 C C . SER A 1 86 ? -21.5 -15.555 -5.32 1 39.28 86 SER A C 1
ATOM 639 O O . SER A 1 86 ? -22.406 -14.812 -4.902 1 39.28 86 SER A O 1
ATOM 641 N N . GLY A 1 87 ? -21.906 -16.719 -5.445 1 33.81 87 GLY A N 1
ATOM 642 C CA . GLY A 1 87 ? -23.109 -17.156 -4.742 1 33.81 87 GLY A CA 1
ATOM 643 C C . GLY A 1 87 ? -23 -17 -3.236 1 33.81 87 GLY A C 1
ATOM 644 O O . GLY A 1 87 ? -24 -17.172 -2.52 1 33.81 87 GLY A O 1
ATOM 645 N N . ALA A 1 88 ? -21.922 -17.391 -2.77 1 33.22 88 ALA A N 1
ATOM 646 C CA . ALA A 1 88 ? -22.188 -17.578 -1.347 1 33.22 88 ALA A CA 1
ATOM 647 C C . ALA A 1 88 ? -22.281 -16.25 -0.619 1 33.22 88 ALA A C 1
ATOM 649 O O . ALA A 1 88 ? -21.922 -15.203 -1.18 1 33.22 88 ALA A O 1
ATOM 650 N N . ASP A 1 89 ? -22.109 -16.047 0.768 1 31.55 89 ASP A N 1
ATOM 651 C CA . ASP A 1 89 ? -22.625 -15.141 1.785 1 31.55 89 ASP A CA 1
ATOM 652 C C . ASP A 1 89 ? -21.891 -13.797 1.73 1 31.55 89 ASP A C 1
ATOM 654 O O . ASP A 1 89 ? -20.859 -13.617 2.387 1 31.55 89 ASP A O 1
ATOM 658 N N . ALA A 1 90 ? -21.672 -13.18 0.589 1 37.53 90 ALA A N 1
ATOM 659 C CA . ALA A 1 90 ? -21.141 -11.82 0.674 1 37.53 90 ALA A CA 1
ATOM 660 C C . ALA A 1 90 ? -21.984 -10.961 1.613 1 37.53 90 ALA A C 1
ATOM 662 O O . ALA A 1 90 ? -23.219 -10.914 1.485 1 37.53 90 ALA A O 1
ATOM 663 N N . PRO A 1 91 ? -21.562 -10.727 2.746 1 32.75 91 PRO A N 1
ATOM 664 C CA . PRO A 1 91 ? -22.562 -9.984 3.533 1 32.75 91 PRO A CA 1
ATOM 665 C C . PRO A 1 91 ? -23.047 -8.727 2.832 1 32.75 91 PRO A C 1
ATOM 667 O O . PRO A 1 91 ? -22.25 -7.953 2.305 1 32.75 91 PRO A O 1
ATOM 670 N N . PRO A 1 92 ? -24.234 -8.727 2.133 1 32.12 92 PRO A N 1
ATOM 671 C CA . PRO A 1 92 ? -24.906 -7.621 1.437 1 32.12 92 PRO A CA 1
ATOM 672 C C . PRO A 1 92 ? -24.531 -6.254 2.006 1 32.12 92 PRO A C 1
ATOM 674 O O . PRO A 1 92 ? -24.562 -5.25 1.29 1 32.12 92 PRO A O 1
ATOM 677 N N . SER A 1 93 ? -24.141 -6.18 3.283 1 34.34 93 SER A N 1
ATOM 678 C CA . SER A 1 93 ? -24.109 -4.914 4.012 1 34.34 93 SER A CA 1
ATOM 679 C C . SER A 1 93 ? -22.922 -4.059 3.588 1 34.34 93 SER A C 1
ATOM 681 O O . SER A 1 93 ? -22.969 -2.832 3.699 1 34.34 93 SER A O 1
ATOM 683 N N . VAL A 1 94 ? -21.891 -4.656 3.119 1 32.5 94 VAL A N 1
ATOM 684 C CA . VAL A 1 94 ? -20.812 -3.754 2.73 1 32.5 94 VAL A CA 1
ATOM 685 C C . VAL A 1 94 ? -21.109 -3.162 1.354 1 32.5 94 VAL A C 1
ATOM 687 O O . VAL A 1 94 ? -20.938 -1.962 1.137 1 32.5 94 VAL A O 1
ATOM 690 N N . VAL A 1 95 ? -21.594 -3.906 0.334 1 31.05 95 VAL A N 1
ATOM 691 C CA . VAL A 1 95 ? -21.938 -3.373 -0.978 1 31.05 95 VAL A CA 1
ATOM 692 C C . VAL A 1 95 ? -23.219 -2.559 -0.879 1 31.05 95 VAL A C 1
ATOM 694 O O . VAL A 1 95 ? -23.359 -1.521 -1.533 1 31.05 95 VAL A O 1
ATOM 697 N N . GLU A 1 96 ? -24.297 -3.025 -0.299 1 31.52 96 GLU A N 1
ATOM 698 C CA . GLU A 1 96 ? -25.547 -2.297 -0.232 1 31.52 96 GLU A CA 1
ATOM 699 C C . GLU A 1 96 ? -25.391 -0.971 0.503 1 31.52 96 GLU A C 1
ATOM 701 O O . GLU A 1 96 ? -26.031 0.023 0.154 1 31.52 96 GLU A O 1
ATOM 706 N N . SER A 1 97 ? -24.578 -0.808 1.49 1 33.5 97 SER A N 1
ATOM 707 C CA . SER A 1 97 ? -24.359 0.519 2.061 1 33.5 97 SER A CA 1
ATOM 708 C C . SER A 1 97 ? -23.562 1.402 1.116 1 33.5 97 SER A C 1
ATOM 710 O O . SER A 1 97 ? -23.688 2.629 1.142 1 33.5 97 SER A O 1
ATOM 712 N N . LEU A 1 98 ? -22.797 0.91 0.238 1 31 98 LEU A N 1
ATOM 713 C CA . LEU A 1 98 ? -22.141 1.773 -0.742 1 31 98 LEU A CA 1
ATOM 714 C C . LEU A 1 98 ? -23.078 2.062 -1.914 1 31 98 LEU A C 1
ATOM 716 O O . LEU A 1 98 ? -22.891 3.055 -2.625 1 31 98 LEU A O 1
ATOM 720 N N . GLY A 1 99 ? -23.906 1.307 -2.383 1 27.72 99 GLY A N 1
ATOM 721 C CA . GLY A 1 99 ? -24.797 1.469 -3.523 1 27.72 99 GLY A CA 1
ATOM 722 C C . GLY A 1 99 ? -26.031 2.297 -3.209 1 27.72 99 GLY A C 1
ATOM 723 O O . GLY A 1 99 ? -26.891 2.477 -4.066 1 27.72 99 GLY A O 1
ATOM 724 N N . ARG A 1 100 ? -26.469 2.449 -1.931 1 28.25 100 ARG A N 1
ATOM 725 C CA . ARG A 1 100 ? -27.531 3.439 -1.877 1 28.25 100 ARG A CA 1
ATOM 726 C C . ARG A 1 100 ? -26.969 4.852 -1.774 1 28.25 100 ARG A C 1
ATOM 728 O O . ARG A 1 100 ? -26 5.086 -1.05 1 28.25 100 ARG A O 1
ATOM 735 N N . MET B 1 1 ? 2.979 11.156 -12.906 1 68.5 1 MET B N 1
ATOM 736 C CA . MET B 1 1 ? 1.75 11.148 -12.117 1 68.5 1 MET B CA 1
ATOM 737 C C . MET B 1 1 ? 1.896 10.258 -10.891 1 68.5 1 MET B C 1
ATOM 739 O O . MET B 1 1 ? 2.479 9.172 -10.969 1 68.5 1 MET B O 1
ATOM 743 N N . THR B 1 2 ? 1.629 10.906 -9.672 1 81.31 2 THR B N 1
ATOM 744 C CA . THR B 1 2 ? 1.816 10.234 -8.391 1 81.31 2 THR B CA 1
ATOM 745 C C . THR B 1 2 ? 0.698 9.227 -8.141 1 81.31 2 THR B C 1
ATOM 747 O O . THR B 1 2 ? -0.458 9.469 -8.492 1 81.31 2 THR B O 1
ATOM 750 N N . HIS B 1 3 ? 1.109 8.164 -7.734 1 90.88 3 HIS B N 1
ATOM 751 C CA . HIS B 1 3 ? 0.129 7.152 -7.363 1 90.88 3 HIS B CA 1
ATOM 752 C C . HIS B 1 3 ? -0.838 7.684 -6.309 1 90.88 3 HIS B C 1
ATOM 754 O O . HIS B 1 3 ? -0.439 8.438 -5.418 1 90.88 3 HIS B O 1
ATOM 760 N N . SER B 1 4 ? -2.053 7.219 -6.398 1 91.81 4 SER B N 1
ATOM 761 C CA . SER B 1 4 ? -3.121 7.715 -5.535 1 91.81 4 SER B CA 1
ATOM 762 C C . SER B 1 4 ? -2.795 7.48 -4.066 1 91.81 4 SER B C 1
ATOM 764 O O . SER B 1 4 ? -3.156 8.289 -3.209 1 91.81 4 SER B O 1
ATOM 766 N N . LEU B 1 5 ? -2.105 6.438 -3.773 1 95.62 5 LEU B N 1
ATOM 767 C CA . LEU B 1 5 ? -1.736 6.129 -2.396 1 95.62 5 LEU B CA 1
ATOM 768 C C . LEU B 1 5 ? -0.828 7.207 -1.821 1 95.62 5 LEU B C 1
ATOM 770 O O . LEU B 1 5 ? -1.024 7.652 -0.688 1 95.62 5 LEU B O 1
ATOM 774 N N . ILE B 1 6 ? 0.098 7.605 -2.557 1 97.06 6 ILE B N 1
ATOM 775 C CA . ILE B 1 6 ? 1.05 8.617 -2.111 1 97.06 6 ILE B CA 1
ATOM 776 C C . ILE B 1 6 ? 0.341 9.961 -1.955 1 97.06 6 ILE B C 1
ATOM 778 O O . ILE B 1 6 ? 0.579 10.688 -0.986 1 97.06 6 ILE B O 1
ATOM 782 N N . THR B 1 7 ? -0.528 10.25 -2.865 1 94.31 7 THR B N 1
ATOM 783 C CA . THR B 1 7 ? -1.314 11.477 -2.781 1 94.31 7 THR B CA 1
ATOM 784 C C . THR B 1 7 ? -2.172 11.484 -1.519 1 94.31 7 THR B C 1
ATOM 786 O O . THR B 1 7 ? -2.322 12.523 -0.869 1 94.31 7 THR B O 1
ATOM 789 N N . THR B 1 8 ? -2.705 10.359 -1.186 1 94.62 8 THR B N 1
ATOM 790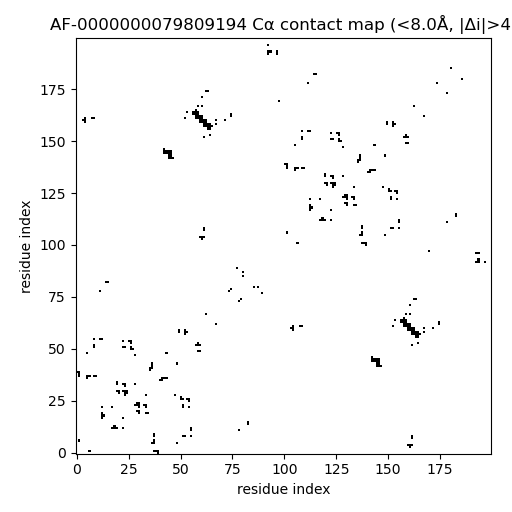 C CA . THR B 1 8 ? -3.514 10.227 0.022 1 94.62 8 THR B CA 1
ATOM 791 C C . THR B 1 8 ? -2.684 10.547 1.264 1 94.62 8 THR B C 1
ATOM 793 O O . THR B 1 8 ? -3.139 11.266 2.156 1 94.62 8 THR B O 1
ATOM 796 N N . LEU B 1 9 ? -1.469 10.039 1.328 1 96.62 9 LEU B N 1
ATOM 797 C CA . LEU B 1 9 ? -0.614 10.297 2.482 1 96.62 9 LEU B CA 1
ATOM 798 C C . LEU B 1 9 ? -0.3 11.781 2.605 1 96.62 9 LEU B C 1
ATOM 800 O O . LEU B 1 9 ? -0.335 12.344 3.707 1 96.62 9 LEU B O 1
ATOM 804 N N . ALA B 1 10 ? -0.044 12.375 1.464 1 96.56 10 ALA B N 1
ATOM 805 C CA . ALA B 1 10 ? 0.237 13.805 1.468 1 96.56 10 ALA B CA 1
ATOM 806 C C . ALA B 1 10 ? -0.977 14.602 1.938 1 96.56 10 ALA B C 1
ATOM 808 O O . ALA B 1 10 ? -0.841 15.555 2.709 1 96.56 10 ALA B O 1
ATOM 809 N N . GLU B 1 11 ? -2.109 14.227 1.505 1 94.38 11 GLU B N 1
ATOM 810 C CA . GLU B 1 11 ? -3.344 14.914 1.881 1 94.38 11 GLU B CA 1
ATOM 811 C C . GLU B 1 11 ? -3.629 14.758 3.373 1 94.38 11 GLU B C 1
ATOM 813 O O . GLU B 1 11 ? -4.074 15.703 4.027 1 94.38 11 GLU B O 1
ATOM 818 N N . VAL B 1 12 ? -3.402 13.633 3.871 1 94.62 12 VAL B N 1
ATOM 819 C CA . VAL B 1 12 ? -3.615 13.391 5.293 1 94.62 12 VAL B CA 1
ATOM 820 C C . VAL B 1 12 ? -2.629 14.219 6.113 1 94.62 12 VAL B C 1
ATOM 822 O O . VAL B 1 12 ? -2.996 14.805 7.133 1 94.62 12 VAL B O 1
ATOM 825 N N . ARG B 1 13 ? -1.41 14.203 5.672 1 96.88 13 ARG B N 1
ATOM 826 C CA . ARG B 1 13 ? -0.43 15.031 6.371 1 9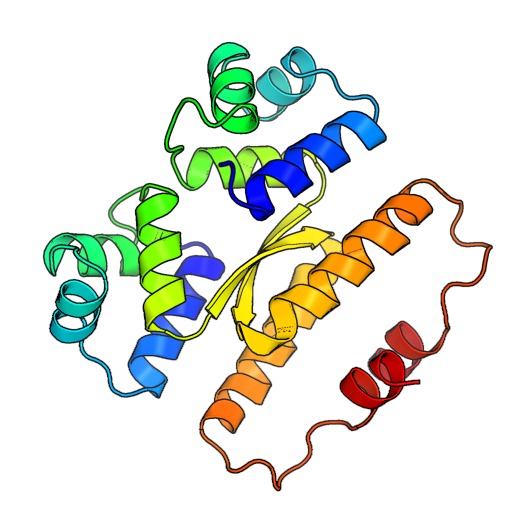6.88 13 ARG B CA 1
ATOM 827 C C . ARG B 1 13 ? -0.908 16.469 6.477 1 96.88 13 ARG B C 1
ATOM 829 O O . ARG B 1 13 ? -0.868 17.062 7.559 1 96.88 13 ARG B O 1
ATOM 836 N N . LYS B 1 14 ? -1.312 17.016 5.348 1 96.12 14 LYS B N 1
ATOM 837 C CA . LYS B 1 14 ? -1.777 18.391 5.293 1 96.12 14 LYS B CA 1
ATOM 838 C C . LYS B 1 14 ? -3.012 18.594 6.168 1 96.12 14 LYS B C 1
ATOM 840 O O . LYS B 1 14 ? -3.113 19.594 6.891 1 96.12 14 LYS B O 1
ATOM 845 N N . ALA B 1 15 ? -3.871 17.67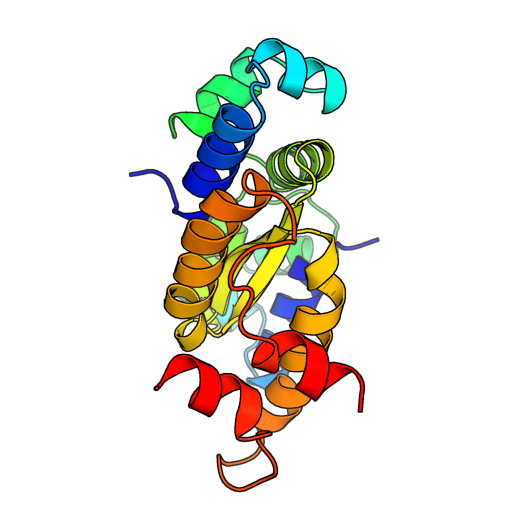2 6.113 1 93.25 15 ALA B N 1
ATOM 846 C CA . ALA B 1 15 ? -5.105 17.75 6.891 1 93.25 15 ALA B CA 1
ATOM 847 C C . ALA B 1 15 ? -4.809 17.766 8.383 1 93.25 15 ALA B C 1
ATOM 849 O O . ALA B 1 15 ? -5.52 18.406 9.156 1 93.25 15 ALA B O 1
ATOM 850 N N . ARG B 1 16 ? -3.777 17.125 8.781 1 93.75 16 ARG B N 1
ATOM 851 C CA . ARG B 1 16 ? -3.387 17.047 10.188 1 93.75 16 ARG B CA 1
ATOM 852 C C . ARG B 1 16 ? -2.488 18.203 10.57 1 93.75 16 ARG B C 1
ATOM 854 O O . ARG B 1 16 ? -1.999 18.281 11.703 1 93.75 16 ARG B O 1
ATOM 861 N N . ARG B 1 17 ? -2.146 19 9.609 1 96.25 17 ARG B N 1
ATOM 862 C CA . ARG B 1 17 ? -1.319 20.188 9.805 1 96.25 17 ARG B CA 1
ATOM 863 C C . ARG B 1 17 ? 0.091 19.812 10.242 1 96.25 17 ARG B C 1
ATOM 865 O O . ARG B 1 17 ? 0.685 20.484 11.086 1 96.25 17 ARG B O 1
ATOM 872 N N . ILE B 1 18 ? 0.518 18.766 9.75 1 96.38 18 ILE B N 1
ATOM 873 C CA . ILE B 1 18 ? 1.887 18.297 9.93 1 96.38 18 ILE B CA 1
ATOM 874 C C . ILE B 1 18 ? 2.752 18.766 8.766 1 96.38 18 ILE B C 1
ATOM 876 O O . ILE B 1 18 ? 2.359 18.641 7.602 1 96.38 18 ILE B O 1
ATOM 880 N N . THR B 1 19 ? 3.893 19.375 9.125 1 98.38 19 THR B N 1
ATOM 881 C CA . THR B 1 19 ? 4.801 19.781 8.055 1 98.38 19 THR B CA 1
ATOM 882 C C . THR B 1 19 ? 5.578 18.578 7.527 1 98.38 19 THR B C 1
ATOM 884 O O . THR B 1 19 ? 5.594 17.516 8.148 1 98.38 19 THR B O 1
ATOM 887 N N . GLN B 1 20 ? 6.156 18.75 6.398 1 98.62 20 GLN B N 1
ATOM 888 C CA . GLN B 1 20 ? 7.023 17.703 5.867 1 98.62 20 GLN B CA 1
ATOM 889 C C . GLN B 1 20 ? 8.188 17.422 6.812 1 98.62 20 GLN B C 1
ATOM 891 O O . GLN B 1 20 ? 8.609 16.281 6.965 1 98.62 20 GLN B O 1
ATOM 896 N N . ALA B 1 21 ? 8.734 18.516 7.434 1 98.62 21 ALA B N 1
ATOM 897 C CA . ALA B 1 21 ? 9.828 18.391 8.391 1 98.62 21 ALA B CA 1
ATOM 898 C C . ALA B 1 21 ? 9.398 17.578 9.617 1 98.62 21 ALA B C 1
ATOM 900 O O . ALA B 1 21 ? 10.141 16.719 10.102 1 98.62 21 ALA B O 1
ATOM 901 N N . ASP B 1 22 ? 8.234 17.875 10.07 1 98.56 22 ASP B N 1
ATOM 902 C CA . ASP B 1 22 ? 7.699 17.156 11.227 1 98.56 22 ASP B CA 1
ATOM 903 C C . ASP B 1 22 ? 7.492 15.672 10.898 1 98.56 22 ASP B C 1
ATOM 905 O O . ASP B 1 22 ? 7.844 14.797 11.695 1 98.56 22 ASP B O 1
ATOM 909 N N . LEU B 1 23 ? 6.902 15.398 9.828 1 98.75 23 LEU B N 1
ATOM 910 C CA . LEU B 1 23 ? 6.691 14.031 9.391 1 98.75 23 LEU B CA 1
ATOM 911 C C . LEU B 1 23 ? 8.016 13.289 9.266 1 98.75 23 LEU B C 1
ATOM 913 O O . LEU B 1 23 ? 8.148 12.148 9.719 1 98.75 23 LEU B O 1
ATOM 917 N N . ALA B 1 24 ? 8.953 13.93 8.633 1 98.81 24 ALA B N 1
ATOM 918 C CA . ALA B 1 24 ? 10.273 13.336 8.43 1 98.81 24 ALA B CA 1
ATOM 919 C C . ALA B 1 24 ? 10.922 12.961 9.758 1 98.81 24 ALA B C 1
ATOM 921 O O . ALA B 1 24 ? 11.422 11.844 9.922 1 98.81 24 ALA B O 1
ATOM 922 N N . ALA B 1 25 ? 10.891 13.836 10.695 1 98.75 25 ALA B N 1
ATOM 923 C CA . ALA B 1 25 ? 11.492 13.617 12.008 1 98.75 25 ALA B CA 1
ATOM 924 C C . ALA B 1 25 ? 10.844 12.438 12.719 1 98.75 25 ALA B C 1
ATOM 926 O O . ALA B 1 25 ? 11.539 11.57 13.266 1 98.75 25 ALA B O 1
ATOM 927 N N . GLN B 1 26 ? 9.539 12.352 12.68 1 98.62 26 GLN B N 1
ATOM 928 C CA . GLN B 1 26 ? 8.789 11.312 13.375 1 98.62 26 GLN B CA 1
ATOM 929 C C . GLN B 1 26 ? 8.938 9.961 12.672 1 98.62 26 GLN B C 1
ATOM 931 O O . GLN B 1 26 ? 8.836 8.914 13.305 1 98.62 26 GLN B O 1
ATOM 936 N N . ALA B 1 27 ? 9.188 10.016 11.391 1 98.56 27 ALA B N 1
ATOM 937 C CA . ALA B 1 27 ? 9.258 8.805 10.594 1 98.56 27 ALA B CA 1
ATOM 938 C C . ALA B 1 27 ? 10.695 8.305 10.477 1 98.56 27 ALA B C 1
ATOM 940 O O . ALA B 1 27 ? 10.945 7.242 9.898 1 98.56 27 ALA B O 1
ATOM 941 N N . GLY B 1 28 ? 11.633 9.055 10.938 1 98.62 28 GLY B N 1
ATOM 942 C CA . GLY B 1 28 ? 13.039 8.695 10.773 1 98.62 28 GLY B CA 1
ATOM 943 C C . GLY B 1 28 ? 13.531 8.859 9.352 1 98.62 28 GLY B C 1
ATOM 944 O O . GLY B 1 28 ? 14.32 8.039 8.867 1 98.62 28 GLY B O 1
ATOM 945 N N . LEU B 1 29 ? 13.016 9.797 8.703 1 98.62 29 LEU B N 1
ATOM 946 C CA . LEU B 1 29 ? 13.375 10.109 7.32 1 98.62 29 LEU B CA 1
ATOM 947 C C . LEU B 1 29 ? 13.961 11.508 7.207 1 98.62 29 LEU B C 1
ATOM 949 O O . LEU B 1 29 ? 13.852 12.312 8.141 1 98.62 29 LEU B O 1
ATOM 953 N N . SER B 1 30 ? 14.523 11.742 6.07 1 98.56 30 SER B N 1
ATOM 954 C CA . SER B 1 30 ? 14.898 13.125 5.77 1 98.56 30 SER B CA 1
ATOM 955 C C . SER B 1 30 ? 13.734 13.898 5.172 1 98.56 30 SER B C 1
ATOM 957 O O . SER B 1 30 ? 12.875 13.32 4.504 1 98.56 30 SER B O 1
ATOM 959 N N . ARG B 1 31 ? 13.766 15.195 5.457 1 98.44 31 ARG B N 1
ATOM 960 C CA . ARG B 1 31 ? 12.758 16.047 4.84 1 98.44 31 ARG B CA 1
ATOM 961 C C . ARG B 1 31 ? 12.781 15.914 3.322 1 98.44 31 ARG B C 1
ATOM 963 O O . ARG B 1 31 ? 11.734 15.914 2.678 1 98.44 31 ARG B O 1
ATOM 970 N N . MET B 1 32 ? 13.938 15.789 2.783 1 98.5 32 MET B N 1
ATOM 971 C CA . MET B 1 32 ? 14.078 15.633 1.339 1 98.5 32 MET B CA 1
ATOM 972 C C . MET B 1 32 ? 13.406 14.344 0.868 1 98.5 32 MET B C 1
ATOM 974 O O . MET B 1 32 ? 12.766 14.32 -0.184 1 98.5 32 MET B O 1
ATOM 978 N N . ALA B 1 33 ? 13.594 13.289 1.566 1 98.25 33 ALA B N 1
ATOM 979 C CA . ALA B 1 33 ? 12.961 12.016 1.223 1 98.25 33 ALA B CA 1
ATOM 980 C C . ALA B 1 33 ? 11.438 12.148 1.197 1 98.25 33 ALA B C 1
ATOM 982 O O . ALA B 1 33 ? 10.781 11.648 0.278 1 98.25 33 ALA B O 1
ATOM 983 N N . VAL B 1 34 ? 10.906 12.812 2.191 1 98.62 34 VAL B N 1
ATOM 984 C CA . VAL B 1 34 ? 9.461 13.023 2.266 1 98.62 34 VAL B CA 1
ATOM 985 C C . VAL B 1 34 ? 9 13.875 1.086 1 98.62 34 VAL B C 1
ATOM 987 O O . VAL B 1 34 ? 8.039 13.523 0.398 1 98.62 34 VAL B O 1
ATOM 990 N N . GLN B 1 35 ? 9.68 14.938 0.848 1 98.25 35 GLN B N 1
ATOM 991 C CA . GLN B 1 35 ? 9.328 15.859 -0.226 1 98.25 35 GLN B CA 1
ATOM 992 C C . GLN B 1 35 ? 9.352 15.156 -1.582 1 98.25 35 GLN B C 1
ATOM 994 O O . GLN B 1 35 ? 8.398 15.25 -2.354 1 98.25 35 GLN B O 1
ATOM 999 N N . ARG B 1 36 ? 10.43 14.461 -1.817 1 97.88 36 ARG B N 1
ATOM 1000 C CA . ARG B 1 36 ? 10.594 13.805 -3.109 1 97.88 36 ARG B CA 1
ATOM 1001 C C . ARG B 1 36 ? 9.57 12.688 -3.283 1 97.88 36 ARG B C 1
ATOM 1003 O O . ARG B 1 36 ? 9.117 12.414 -4.398 1 97.88 36 ARG B O 1
ATOM 1010 N N . THR B 1 37 ? 9.211 12.07 -2.189 1 98.25 37 THR B N 1
ATOM 1011 C CA . THR B 1 37 ? 8.18 11.039 -2.217 1 98.25 37 THR B CA 1
ATOM 1012 C C . THR B 1 37 ? 6.824 11.648 -2.574 1 98.25 37 THR B C 1
ATOM 1014 O O . THR B 1 37 ? 6.148 11.18 -3.494 1 98.25 37 THR B O 1
ATOM 1017 N N . GLU B 1 38 ? 6.48 12.711 -1.929 1 97.56 38 GLU B N 1
ATOM 1018 C CA . GLU B 1 38 ? 5.16 13.312 -2.084 1 97.56 38 GLU B CA 1
ATOM 1019 C C . GLU B 1 38 ? 5.004 13.953 -3.459 1 97.56 38 GLU B C 1
ATOM 1021 O O . GLU B 1 38 ? 3.889 14.062 -3.977 1 97.56 38 GLU B O 1
ATOM 1026 N N . THR B 1 39 ? 6.129 14.344 -4.066 1 95.75 39 THR B N 1
ATOM 1027 C CA . THR B 1 39 ? 6.062 15.023 -5.355 1 95.75 39 THR B CA 1
ATOM 1028 C C . THR B 1 39 ? 6.188 14.016 -6.5 1 95.75 39 THR B C 1
ATOM 1030 O O . THR B 1 39 ? 5.996 14.367 -7.668 1 95.75 39 THR B O 1
ATOM 1033 N N . GLY B 1 40 ? 6.527 12.875 -6.211 1 95.69 40 GLY B N 1
ATOM 1034 C CA . GLY B 1 40 ? 6.656 11.859 -7.246 1 95.69 40 GLY B CA 1
ATOM 1035 C C . GLY B 1 40 ? 8.008 11.875 -7.93 1 95.69 40 GLY B C 1
ATOM 1036 O O . GLY B 1 40 ? 8.188 11.25 -8.977 1 95.69 40 GLY B O 1
ATOM 1037 N N . ASP B 1 41 ? 8.977 12.453 -7.332 1 94.88 41 ASP B N 1
ATOM 1038 C CA . ASP B 1 41 ? 10.305 12.578 -7.918 1 94.88 41 ASP B CA 1
ATOM 1039 C C . ASP B 1 41 ? 11.109 11.297 -7.73 1 94.88 41 ASP B C 1
ATOM 1041 O O . ASP B 1 41 ? 12.133 11.094 -8.398 1 94.88 41 ASP B O 1
ATOM 1045 N N . VAL B 1 42 ? 10.688 10.484 -6.848 1 96.44 42 VAL B N 1
ATOM 1046 C CA . VAL B 1 42 ? 11.391 9.234 -6.598 1 96.44 42 VAL B CA 1
ATOM 1047 C C . VAL B 1 42 ? 10.391 8.094 -6.48 1 96.44 42 VAL B C 1
ATOM 1049 O O . VAL B 1 42 ? 9.211 8.312 -6.203 1 96.44 42 VAL B O 1
ATOM 1052 N N . ASP B 1 43 ? 10.906 6.906 -6.801 1 97.56 43 ASP B N 1
ATOM 1053 C CA . ASP B 1 43 ? 10.227 5.668 -6.434 1 97.56 43 ASP B CA 1
ATOM 1054 C C . ASP B 1 43 ? 10.641 5.207 -5.039 1 97.56 43 ASP B C 1
ATOM 1056 O O . ASP B 1 43 ? 11.68 4.566 -4.871 1 97.56 43 ASP B O 1
ATOM 1060 N N . PRO B 1 44 ? 9.812 5.488 -4.094 1 98.06 44 PRO B N 1
ATOM 1061 C CA . PRO B 1 44 ? 10.234 5.219 -2.719 1 98.06 44 PRO B CA 1
ATOM 1062 C C . PRO B 1 44 ? 10.273 3.729 -2.393 1 98.06 44 PRO B C 1
ATOM 1064 O O . PRO B 1 44 ? 9.656 2.926 -3.092 1 98.06 44 PRO B O 1
ATOM 1067 N N . ARG B 1 45 ? 11.055 3.457 -1.34 1 98.06 45 ARG B N 1
ATOM 1068 C CA . ARG B 1 45 ? 10.977 2.131 -0.738 1 98.06 45 ARG B CA 1
ATOM 1069 C C . ARG B 1 45 ? 9.656 1.931 -0.009 1 98.06 45 ARG B C 1
ATOM 1071 O O . ARG B 1 45 ? 9.039 2.896 0.447 1 98.06 45 ARG B O 1
ATOM 1078 N N . PHE B 1 46 ? 9.32 0.698 0.047 1 98.19 46 PHE B N 1
ATOM 1079 C CA . PHE B 1 46 ? 8.109 0.359 0.779 1 98.19 46 PHE B CA 1
ATOM 1080 C C . PHE B 1 46 ? 8.203 0.819 2.229 1 98.19 46 PHE B C 1
ATOM 1082 O O . PHE B 1 46 ? 7.242 1.357 2.779 1 98.19 46 PHE B O 1
ATOM 1089 N N . SER B 1 47 ? 9.336 0.658 2.852 1 97.94 47 SER B N 1
ATOM 1090 C CA . SER B 1 47 ? 9.523 1.023 4.25 1 97.94 47 SER B CA 1
ATOM 1091 C C . SER B 1 47 ? 9.312 2.52 4.465 1 97.94 47 SER B C 1
ATOM 1093 O O . SER B 1 47 ? 8.805 2.938 5.508 1 97.94 47 SER B O 1
ATOM 1095 N N . THR B 1 48 ? 9.695 3.287 3.48 1 98.44 48 THR B N 1
ATOM 1096 C CA . THR B 1 48 ? 9.5 4.73 3.557 1 98.44 48 THR B CA 1
ATOM 1097 C C . THR B 1 48 ? 8.016 5.078 3.641 1 98.44 48 THR B C 1
ATOM 1099 O O . THR B 1 48 ? 7.598 5.809 4.539 1 98.44 48 THR B O 1
ATOM 1102 N N . LEU B 1 49 ? 7.297 4.465 2.768 1 98.5 49 LEU B N 1
ATOM 1103 C CA . LEU B 1 49 ? 5.863 4.727 2.742 1 98.5 49 LEU B CA 1
ATOM 1104 C C . LEU B 1 49 ? 5.184 4.18 3.992 1 98.5 49 LEU B C 1
ATOM 1106 O O . LEU B 1 49 ? 4.27 4.801 4.531 1 98.5 49 LEU B O 1
ATOM 1110 N N . ALA B 1 50 ? 5.66 3.066 4.426 1 98.44 50 ALA B N 1
ATOM 1111 C CA . ALA B 1 50 ? 5.09 2.451 5.621 1 98.44 50 ALA B CA 1
ATOM 1112 C C . ALA B 1 50 ? 5.336 3.318 6.855 1 98.44 50 ALA B C 1
ATOM 1114 O O . ALA B 1 50 ? 4.449 3.477 7.695 1 98.44 50 ALA B O 1
ATOM 1115 N N . GLU B 1 51 ? 6.477 3.865 6.945 1 98.56 51 GLU B N 1
ATOM 1116 C CA . GLU B 1 51 ? 6.797 4.727 8.078 1 98.56 51 GLU B CA 1
ATOM 1117 C C . GLU B 1 51 ? 6.004 6.027 8.023 1 98.56 51 GLU B C 1
ATOM 1119 O O . GLU B 1 51 ? 5.527 6.52 9.047 1 98.56 51 GLU B O 1
ATOM 1124 N N . MET B 1 52 ? 5.895 6.598 6.809 1 98.69 52 MET B N 1
ATOM 1125 C CA . MET B 1 52 ? 5.059 7.785 6.656 1 98.69 52 MET B CA 1
ATOM 1126 C C . MET B 1 52 ? 3.621 7.492 7.078 1 98.69 52 MET B C 1
ATOM 1128 O O . MET B 1 52 ? 3.02 8.266 7.824 1 98.69 52 MET B O 1
ATOM 1132 N N . ALA B 1 53 ? 3.113 6.395 6.629 1 98.31 53 ALA B N 1
ATOM 1133 C CA . ALA B 1 53 ? 1.748 6 6.965 1 98.31 53 ALA B CA 1
ATOM 1134 C C . ALA B 1 53 ? 1.579 5.832 8.469 1 98.31 53 ALA B C 1
ATOM 1136 O O . ALA B 1 53 ? 0.592 6.293 9.047 1 98.31 53 ALA B O 1
ATOM 1137 N N . ARG B 1 54 ? 2.541 5.211 9.055 1 98.12 54 ARG B N 1
ATOM 1138 C CA . ARG B 1 54 ? 2.492 4.98 10.5 1 98.12 54 ARG B CA 1
ATOM 1139 C C . ARG B 1 54 ? 2.363 6.293 11.258 1 98.12 54 ARG B C 1
ATOM 1141 O O . ARG B 1 54 ? 1.494 6.434 12.125 1 98.12 54 ARG B O 1
ATOM 1148 N N . VAL B 1 55 ? 3.191 7.242 10.961 1 98.44 55 VAL B N 1
ATOM 1149 C CA . VAL B 1 55 ? 3.199 8.531 11.648 1 98.44 55 VAL B CA 1
ATOM 1150 C C . VAL B 1 55 ? 1.866 9.242 11.43 1 98.44 55 VAL B C 1
ATOM 1152 O O . VAL B 1 55 ? 1.368 9.93 12.328 1 98.44 55 VAL B O 1
ATOM 1155 N N . LEU B 1 56 ? 1.219 8.992 10.305 1 97.75 56 LEU B N 1
ATOM 1156 C CA . LEU B 1 56 ? -0.009 9.68 9.922 1 97.75 56 LEU B CA 1
ATOM 1157 C C . LEU B 1 56 ? -1.236 8.906 10.398 1 97.75 56 LEU B C 1
ATOM 1159 O O . LEU B 1 56 ? -2.367 9.25 10.047 1 97.75 56 LEU B O 1
ATOM 1163 N N . GLY B 1 57 ? -1.044 7.832 11.109 1 97 57 GLY B N 1
ATOM 1164 C CA . GLY B 1 57 ? -2.166 7.043 11.594 1 97 57 GLY B CA 1
ATOM 1165 C C . GLY B 1 57 ? -2.85 6.238 10.508 1 97 57 GLY B C 1
ATOM 1166 O O . GLY B 1 57 ? -4.055 5.988 10.578 1 97 57 GLY B O 1
ATOM 1167 N N . MET B 1 58 ? -2.092 5.91 9.539 1 97.06 58 MET B N 1
ATOM 1168 C CA . MET B 1 58 ? -2.604 5.137 8.406 1 97.06 58 MET B CA 1
ATOM 1169 C C . MET B 1 58 ? -1.925 3.773 8.328 1 97.06 58 MET B C 1
ATOM 1171 O O . MET B 1 58 ? -0.912 3.539 8.992 1 97.06 58 MET B O 1
ATOM 1175 N N . GLU B 1 59 ? -2.547 2.92 7.512 1 96.94 59 GLU B N 1
ATOM 1176 C CA . GLU B 1 59 ? -1.997 1.601 7.215 1 96.94 59 GLU B CA 1
ATOM 1177 C C . GLU B 1 59 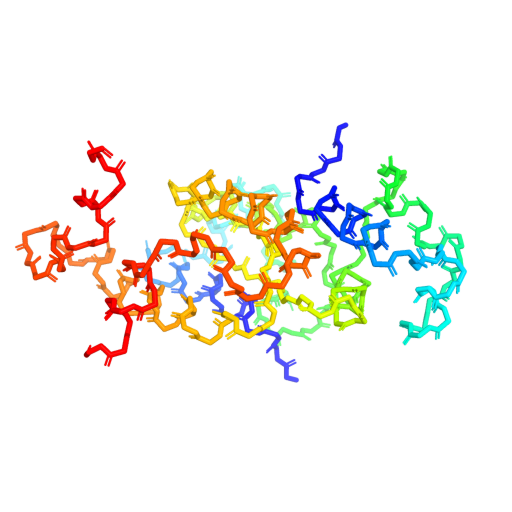? -2.084 1.292 5.723 1 96.94 59 GLU B C 1
ATOM 1179 O O . GLU B 1 59 ? -3.096 1.583 5.082 1 96.94 59 GLU B O 1
ATOM 1184 N N . LEU B 1 60 ? -0.971 0.768 5.207 1 97.38 60 LEU B N 1
ATOM 1185 C CA . LEU B 1 60 ? -0.956 0.349 3.809 1 97.38 60 LEU B CA 1
ATOM 1186 C C . LEU B 1 60 ? -1.533 -1.054 3.654 1 97.38 60 LEU B C 1
ATOM 1188 O O . LEU B 1 60 ? -1.12 -1.979 4.355 1 97.38 60 LEU B O 1
ATOM 1192 N N . ILE B 1 61 ? -2.461 -1.234 2.715 1 96.31 61 ILE B N 1
ATOM 1193 C CA . ILE B 1 61 ? -3.064 -2.543 2.486 1 96.31 61 ILE B CA 1
ATOM 1194 C C . ILE B 1 61 ? -3.279 -2.758 0.99 1 96.31 61 ILE B C 1
ATOM 1196 O O . ILE B 1 61 ? -3.213 -1.81 0.205 1 96.31 61 ILE B O 1
ATOM 1200 N N . ALA B 1 62 ? -3.416 -3.977 0.64 1 96.31 62 ALA B N 1
ATOM 1201 C CA . ALA B 1 62 ? -3.811 -4.355 -0.714 1 96.31 62 ALA B CA 1
ATOM 1202 C C . ALA B 1 62 ? -5.258 -4.84 -0.75 1 96.31 62 ALA B C 1
ATOM 1204 O O . ALA B 1 62 ? -5.652 -5.695 0.047 1 96.31 62 ALA B O 1
ATOM 1205 N N . VAL B 1 63 ? -6.02 -4.234 -1.685 1 93.69 63 VAL B N 1
ATOM 1206 C CA . VAL B 1 63 ? -7.43 -4.602 -1.803 1 93.69 63 VAL B CA 1
ATOM 1207 C C . VAL B 1 63 ? -7.742 -4.992 -3.246 1 93.69 63 VAL B C 1
ATOM 1209 O O . VAL B 1 63 ? -7.02 -4.609 -4.168 1 93.69 63 VAL B O 1
ATOM 1212 N N . PRO B 1 64 ? -8.797 -5.848 -3.367 1 93.62 64 PRO B N 1
ATOM 1213 C CA . PRO B 1 64 ? -9.211 -6.047 -4.758 1 93.62 64 PRO B CA 1
ATOM 1214 C C . PRO B 1 64 ? -9.422 -4.734 -5.508 1 93.62 64 PRO B C 1
ATOM 1216 O O . PRO B 1 64 ? -10.023 -3.803 -4.973 1 93.62 64 PRO B O 1
ATOM 1219 N N . ALA B 1 65 ? -8.938 -4.766 -6.723 1 95.88 65 ALA B N 1
ATOM 1220 C CA . ALA B 1 65 ? -8.906 -3.518 -7.48 1 95.88 65 ALA B CA 1
ATOM 1221 C C . ALA B 1 65 ? -10.312 -2.93 -7.629 1 95.88 65 ALA B C 1
ATOM 1223 O O . ALA B 1 65 ? -10.477 -1.708 -7.641 1 95.88 65 ALA B O 1
ATOM 1224 N N . GLU B 1 66 ? -11.242 -3.754 -7.691 1 92 66 GLU B N 1
ATOM 1225 C CA . GLU B 1 66 ? -12.617 -3.322 -7.902 1 92 66 GLU B CA 1
ATOM 1226 C C . GLU B 1 66 ? -13.141 -2.525 -6.711 1 92 66 GLU B C 1
ATOM 1228 O O . GLU B 1 66 ? -14.062 -1.716 -6.848 1 92 66 GLU B O 1
ATOM 1233 N N . LEU B 1 67 ? -12.516 -2.672 -5.605 1 88.62 67 LEU B N 1
ATOM 1234 C CA . LEU B 1 67 ? -12.953 -1.991 -4.391 1 88.62 67 LEU B CA 1
ATOM 1235 C C . LEU B 1 67 ? -12.18 -0.692 -4.188 1 88.62 67 LEU B C 1
ATOM 1237 O O . LEU B 1 67 ? -12.555 0.13 -3.346 1 88.62 67 LEU B O 1
ATOM 1241 N N . GLY B 1 68 ? -11.156 -0.512 -4.922 1 90.06 68 GLY B N 1
ATOM 1242 C CA . GLY B 1 68 ? -10.25 0.614 -4.758 1 90.06 68 GLY B CA 1
ATOM 1243 C C . GLY B 1 68 ? -10.961 1.954 -4.758 1 90.06 68 GLY B C 1
ATOM 1244 O O . GLY B 1 68 ? -10.859 2.713 -3.789 1 90.06 68 GLY B O 1
ATOM 1245 N N . PRO B 1 69 ? -11.703 2.152 -5.738 1 88.44 69 PRO B N 1
ATOM 1246 C CA . PRO B 1 69 ? -12.352 3.461 -5.848 1 88.44 69 PRO B CA 1
ATOM 1247 C C . PRO B 1 69 ? -13.328 3.732 -4.711 1 88.44 69 PRO B C 1
ATOM 1249 O O . PRO B 1 69 ? -13.375 4.844 -4.176 1 88.44 69 PRO B O 1
ATOM 1252 N N . ALA B 1 70 ? -14.031 2.801 -4.297 1 83.31 70 ALA B N 1
ATOM 1253 C CA . ALA B 1 70 ? -15 2.979 -3.217 1 83.31 70 ALA B CA 1
ATOM 1254 C C . ALA B 1 70 ? -14.297 3.25 -1.89 1 83.31 70 ALA B C 1
ATOM 1256 O O . ALA B 1 70 ? -14.742 4.094 -1.107 1 83.31 70 ALA B O 1
ATOM 1257 N N . LEU B 1 71 ? -13.273 2.535 -1.675 1 86.69 71 LEU B N 1
ATOM 1258 C CA . LEU B 1 71 ? -12.539 2.719 -0.43 1 86.69 71 LEU B CA 1
ATOM 1259 C C . LEU B 1 71 ? -11.844 4.078 -0.406 1 86.69 71 LEU B C 1
ATOM 1261 O O . LEU B 1 71 ? -11.812 4.746 0.63 1 86.69 71 LEU B O 1
ATOM 1265 N N . GLN B 1 72 ? -11.391 4.422 -1.482 1 87.81 72 GLN B N 1
ATOM 1266 C CA . GLN B 1 72 ? -10.75 5.727 -1.589 1 87.81 72 GLN B CA 1
ATOM 1267 C C . GLN B 1 72 ? -11.742 6.855 -1.351 1 87.81 72 GLN B C 1
ATOM 1269 O O . GLN B 1 72 ? -11.422 7.848 -0.692 1 87.81 72 GLN B O 1
ATOM 1274 N N . ALA B 1 73 ? -12.883 6.746 -1.887 1 82.75 73 ALA B N 1
ATOM 1275 C CA . ALA B 1 73 ? -13.938 7.742 -1.69 1 82.75 73 ALA B CA 1
ATOM 1276 C C . ALA B 1 73 ? -14.32 7.855 -0.218 1 82.75 73 ALA B C 1
ATOM 1278 O O . ALA B 1 73 ? -14.531 8.953 0.293 1 82.75 73 ALA B O 1
ATOM 1279 N N . PHE B 1 74 ? -14.352 6.82 0.385 1 79.31 74 PHE B N 1
ATOM 1280 C CA . PHE B 1 74 ? -14.688 6.785 1.804 1 79.31 74 PHE B CA 1
ATOM 1281 C C . PHE B 1 74 ? -13.625 7.504 2.631 1 79.31 74 PHE B C 1
ATOM 1283 O O . PHE B 1 74 ? -13.953 8.273 3.533 1 79.31 74 PHE B O 1
ATOM 1290 N N . ILE B 1 75 ? -12.438 7.227 2.338 1 79.88 75 ILE B N 1
ATOM 1291 C CA . ILE B 1 75 ? -11.305 7.809 3.057 1 79.88 75 ILE B CA 1
ATOM 1292 C C . ILE B 1 75 ? -11.281 9.32 2.838 1 79.88 75 ILE B C 1
ATOM 1294 O O . ILE B 1 75 ? -11.109 10.086 3.787 1 79.88 75 ILE B O 1
ATOM 1298 N N . GLN B 1 76 ? -11.492 9.641 1.635 1 76.88 76 GLN B N 1
ATOM 1299 C CA . GLN B 1 76 ? -11.461 11.062 1.305 1 76.88 76 GLN B CA 1
ATOM 1300 C C . GLN B 1 76 ? -12.641 11.805 1.926 1 76.88 76 GLN B C 1
ATOM 1302 O O . GLN B 1 76 ? -12.5 12.945 2.369 1 76.88 76 GLN B O 1
ATOM 1307 N N . SER B 1 77 ? -13.797 11.188 1.928 1 74.5 77 SER B N 1
ATOM 1308 C CA . SER B 1 77 ? -14.969 11.805 2.535 1 74.5 77 SER B CA 1
ATOM 1309 C C . SER B 1 77 ? -14.859 11.82 4.055 1 74.5 77 SER B C 1
ATOM 1311 O O . SER B 1 77 ? -15.32 12.766 4.707 1 74.5 77 SER B O 1
ATOM 1313 N N . GLY B 1 78 ? -14.531 10.641 4.613 1 60.53 78 GLY B N 1
ATOM 1314 C CA . GLY B 1 78 ? -14.289 10.562 6.043 1 60.53 78 GLY B CA 1
ATOM 1315 C C . GLY B 1 78 ? -13.055 11.336 6.477 1 60.53 78 GLY B C 1
ATOM 1316 O O . GLY B 1 78 ? -12.93 11.711 7.645 1 60.53 78 GLY B O 1
ATOM 1317 N N . GLY B 1 79 ? -12.07 11.125 5.695 1 54.88 79 GLY B N 1
ATOM 1318 C CA . GLY B 1 79 ? -10.891 11.961 5.895 1 54.88 79 GLY B CA 1
ATOM 1319 C C . GLY B 1 79 ? -11.227 13.43 6.062 1 54.88 79 GLY B C 1
ATOM 1320 O O . GLY B 1 79 ? -10.547 14.141 6.801 1 54.88 79 GLY B O 1
ATOM 1321 N N . LYS B 1 80 ? -12.289 13.961 5.238 1 51.38 80 LYS B N 1
ATOM 1322 C CA . LYS B 1 80 ? -12.859 15.25 5.617 1 51.38 80 LYS B CA 1
ATOM 1323 C C . LYS B 1 80 ? -13.422 15.211 7.035 1 51.38 80 LYS B C 1
ATOM 1325 O O . LYS B 1 80 ? -13.359 16.203 7.762 1 51.38 80 LYS B O 1
ATOM 1330 N N . PHE B 1 81 ? -14 14.086 7.445 1 44.12 81 PHE B N 1
ATOM 1331 C CA . PHE B 1 81 ? -14.531 13.914 8.789 1 44.12 81 PHE B CA 1
ATOM 1332 C C . PHE B 1 81 ? -13.414 13.617 9.781 1 44.12 81 PHE B C 1
ATOM 1334 O O . PHE B 1 81 ? -13.516 13.953 10.961 1 44.12 81 PHE B O 1
ATOM 1341 N N . LEU B 1 82 ? -12.523 12.836 9.414 1 45.88 82 LEU B N 1
ATOM 1342 C CA . LEU B 1 82 ? -11.492 12.656 10.43 1 45.88 82 LEU B CA 1
ATOM 1343 C C . LEU B 1 82 ? -11.031 14 10.977 1 45.88 82 LEU B C 1
ATOM 1345 O O . LEU B 1 82 ? -10.555 14.078 12.109 1 45.88 82 LEU B O 1
ATOM 1349 N N . GLY B 1 83 ? -11.258 15.016 10.297 1 41.62 83 GLY B N 1
ATOM 1350 C CA . GLY B 1 83 ? -11.242 16.344 10.883 1 41.62 83 GLY B CA 1
ATOM 1351 C C . GLY B 1 83 ? -12.586 16.766 11.461 1 41.62 83 GLY B C 1
ATOM 1352 O O . GLY B 1 83 ? -12.727 17.859 12 1 41.62 83 GLY B O 1
ATOM 1353 N N . GLN B 1 84 ? -13.773 16.328 11.016 1 39.78 84 GLN B N 1
ATOM 1354 C CA . GLN B 1 84 ? -15.023 16.688 11.688 1 39.78 84 GLN B CA 1
ATOM 1355 C C . GLN B 1 84 ? -15.281 15.781 12.883 1 39.78 84 GLN B C 1
ATOM 1357 O O . GLN B 1 84 ? -15.055 14.57 12.812 1 39.78 84 GLN B O 1
ATOM 1362 N N . PRO B 1 85 ? -15.555 16.359 14.172 1 35.81 85 PRO B N 1
ATOM 1363 C CA . PRO B 1 85 ? -15.961 15.578 15.344 1 35.81 85 PRO B CA 1
ATOM 1364 C C . PRO B 1 85 ? -16.969 14.477 15 1 35.81 85 PRO B C 1
ATOM 1366 O O . PRO B 1 85 ? -17.688 14.586 14.008 1 35.81 85 PRO B O 1
ATOM 1369 N N . SER B 1 86 ? -16.734 13.219 15.609 1 39.34 86 SER B N 1
ATOM 1370 C CA . SER B 1 86 ? -17.594 12.039 15.57 1 39.34 86 SER B CA 1
ATOM 1371 C C . SER B 1 86 ? -19.062 12.422 15.461 1 39.34 86 SER B C 1
ATOM 1373 O O . SER B 1 86 ? -19.938 11.555 15.523 1 39.34 86 SER B O 1
ATOM 1375 N N . GLY B 1 87 ? -19.516 13.516 15.898 1 33.88 87 GLY B N 1
ATOM 1376 C CA . GLY B 1 87 ? -20.938 13.797 15.961 1 33.88 87 GLY B CA 1
ATOM 1377 C C . GLY B 1 87 ? -21.625 13.648 14.625 1 33.88 87 GLY B C 1
ATOM 1378 O O . GLY B 1 87 ? -22.859 13.664 14.555 1 33.88 87 GLY B O 1
ATOM 1379 N N . ALA B 1 88 ? -21.078 14.242 13.703 1 33.34 88 ALA B N 1
ATOM 1380 C CA . ALA B 1 88 ? -22.109 14.383 12.68 1 33.34 88 ALA B CA 1
ATOM 1381 C C . ALA B 1 88 ? -22.391 13.039 12.008 1 33.34 88 ALA B C 1
ATOM 1383 O O . ALA B 1 88 ? -21.672 12.062 12.227 1 33.34 88 ALA B O 1
ATOM 1384 N N . ASP B 1 89 ? -22.797 12.844 10.711 1 31.58 89 ASP B N 1
ATOM 1385 C CA . ASP B 1 89 ? -23.625 11.852 10.031 1 31.58 89 ASP B CA 1
ATOM 1386 C C . ASP B 1 89 ? -22.828 10.586 9.719 1 31.58 89 ASP B C 1
ATOM 1388 O O . ASP B 1 89 ? -22.266 10.461 8.633 1 31.58 89 ASP B O 1
ATOM 1392 N N . ALA B 1 90 ? -22.016 10.078 10.617 1 36.62 90 ALA B N 1
ATOM 1393 C CA . ALA B 1 90 ? -21.422 8.789 10.266 1 36.62 90 ALA B CA 1
ATOM 1394 C C . ALA B 1 90 ? -22.5 7.766 9.922 1 36.62 90 ALA B C 1
ATOM 1396 O O . ALA B 1 90 ? -23.422 7.523 10.711 1 36.62 90 ALA B O 1
ATOM 1397 N N . PRO B 1 91 ? -22.75 7.492 8.758 1 31.7 91 PRO B N 1
ATOM 1398 C CA . PRO B 1 91 ? -23.875 6.562 8.625 1 31.7 91 PRO B CA 1
ATOM 1399 C C . PRO B 1 91 ? -23.688 5.281 9.43 1 31.7 91 PRO B C 1
ATOM 1401 O O . PRO B 1 91 ? -22.594 4.707 9.43 1 31.7 91 PRO B O 1
ATOM 1404 N N . PRO B 1 92 ? -24.375 5.07 10.633 1 31.05 92 PRO B N 1
ATOM 1405 C CA . PRO B 1 92 ? -24.391 3.918 11.531 1 31.05 92 PRO B CA 1
ATOM 1406 C C . PRO B 1 92 ? -24.094 2.604 10.82 1 31.05 92 PRO B C 1
ATOM 1408 O O . PRO B 1 92 ? -23.625 1.649 11.445 1 31.05 92 PRO B O 1
ATOM 1411 N N . SER B 1 93 ? -24.312 2.496 9.523 1 32.47 93 SER B N 1
ATOM 1412 C CA . SER B 1 93 ? -24.453 1.195 8.875 1 32.47 93 SER B CA 1
ATOM 1413 C C . SER B 1 93 ? -23.094 0.522 8.703 1 32.47 93 SER B C 1
ATOM 1415 O O . SER B 1 93 ? -23.016 -0.696 8.531 1 32.47 93 SER B O 1
ATOM 1417 N N . VAL B 1 94 ? -22.047 1.302 8.703 1 31.3 94 VAL B N 1
ATOM 1418 C CA . VAL B 1 94 ? -20.828 0.534 8.492 1 31.3 94 VAL B CA 1
ATOM 1419 C C . VAL B 1 94 ? -20.344 -0.048 9.82 1 31.3 94 VAL B C 1
ATOM 1421 O O . VAL B 1 94 ? -19.938 -1.209 9.883 1 31.3 94 VAL B O 1
ATOM 1424 N N . VAL B 1 95 ? -20.406 0.64 10.977 1 29.44 95 VAL B N 1
ATOM 1425 C CA . VAL B 1 95 ? -19.984 0.111 12.273 1 29.44 95 VAL B CA 1
ATOM 1426 C C . VAL B 1 95 ? -21.047 -0.856 12.797 1 29.44 95 VAL B C 1
ATOM 1428 O O . VAL B 1 95 ? -20.719 -1.876 13.406 1 29.44 95 VAL B O 1
ATOM 1431 N N . GLU B 1 96 ? -22.297 -0.564 12.797 1 29.98 96 GLU B N 1
ATOM 1432 C CA . GLU B 1 96 ? -23.312 -1.442 13.367 1 29.98 96 GLU B CA 1
ATOM 1433 C C . GLU B 1 96 ? -23.344 -2.789 12.656 1 29.98 96 GLU B C 1
ATOM 1435 O O . GLU B 1 96 ? -23.609 -3.822 13.281 1 29.98 96 GLU B O 1
ATOM 1440 N N . SER B 1 97 ? -23.062 -2.934 11.398 1 32.06 97 SER B N 1
ATOM 1441 C CA . SER B 1 97 ? -23.016 -4.273 10.828 1 32.06 97 SER B CA 1
ATOM 1442 C C . SER B 1 97 ? -21.766 -5.023 11.273 1 32.06 97 SER B C 1
ATOM 1444 O O . SER B 1 97 ? -21.734 -6.258 11.273 1 32.06 97 SER B O 1
ATOM 1446 N N . LEU B 1 98 ? -20.734 -4.375 11.703 1 29.48 98 LEU B N 1
ATOM 1447 C CA . LEU B 1 98 ? -19.625 -5.16 12.219 1 29.48 98 LEU B CA 1
ATOM 1448 C C . LEU B 1 98 ? -19.844 -5.535 13.68 1 29.48 98 LEU B C 1
ATOM 1450 O O . LEU B 1 98 ? -19.234 -6.488 14.172 1 29.48 98 LEU B O 1
ATOM 1454 N N . GLY B 1 99 ? -20.453 -4.863 14.508 1 26.52 99 GLY B N 1
ATOM 1455 C CA . GLY B 1 99 ? -20.641 -5.121 15.93 1 26.52 99 GLY B CA 1
ATOM 1456 C C . GLY B 1 99 ? -21.75 -6.117 16.219 1 26.52 99 GLY B C 1
ATOM 1457 O O . GLY B 1 99 ? -22.047 -6.391 17.375 1 26.52 99 GLY B O 1
ATOM 1458 N N . ARG B 1 100 ? -22.688 -6.422 15.273 1 27.16 100 ARG B N 1
ATOM 1459 C CA . ARG B 1 100 ? -23.484 -7.543 15.734 1 27.16 100 ARG B CA 1
ATOM 1460 C C . ARG B 1 100 ? -22.859 -8.875 15.336 1 27.16 100 ARG B C 1
ATOM 1462 O O . ARG B 1 100 ? -22.359 -9.016 14.219 1 27.16 100 ARG B O 1
#

Secondary structure (DSSP, 8-state):
---HHHHHHHHHHHHTT--HHHHHHHHT--HHHHHHHHHTSS--BHHHHHHHHHHTTEEEEEEEGGGHHHHHHHHHHHHHHHTS-TTS---HHHHHHHH-/---HHHHHHHHHHHHTT--HHHHHHHHT--HHHHHHHHHTSS--BHHHHHHHHHHTTEEEEEEEGGGHHHHHHHHHHHHHHHTS-TTS---THHHHHHH-